Protein AF-A0A0F8XRG3-F1 (afdb_monomer)

Foldseek 3Di:
DPPPLVVLLVVQLVVVQVLLCVQAVPDDLFQCNALVSLLQQLAADPVSVPDCPDDNVVLLCCLQAAQVQQQAANRHNRNNNNLVNQLQQQVLFDDDDLAGHDDPHGPRRVVLVVQLSNQCSVVVVCSPVSNQVSQVVSVHGPQVLLLLSQQLSAAQQAADPPSSNYGSRVSSNPDPGHHPAAEDADQDDKDKDWDKGYAQHKGKHKYAQQQRAQKKKKKKAQPQAWWWKKKWFHAPSHTDDMDIDGDRIDMAMEGRNRTRMMMIMTGHHHDIDIMIIIMGHFDWDFDDDDLPPPHHDQADDPVCSPDHDDDTFIATPVRHGYPDDDPVNDDDD

Structure (mmCIF, N/CA/C/O backbone):
data_AF-A0A0F8XRG3-F1
#
_entry.id   AF-A0A0F8XRG3-F1
#
loop_
_atom_site.group_PDB
_atom_site.id
_atom_site.type_symbol
_atom_site.label_atom_id
_atom_site.label_alt_id
_atom_site.label_comp_id
_atom_site.label_asym_id
_atom_site.label_entity_id
_atom_site.label_seq_id
_atom_site.pdbx_PDB_ins_code
_atom_site.Cartn_x
_atom_site.Cartn_y
_atom_site.Cartn_z
_atom_site.occupancy
_atom_site.B_iso_or_equiv
_atom_site.auth_seq_id
_atom_site.auth_comp_id
_atom_site.auth_asym_id
_atom_site.auth_atom_id
_atom_site.pdbx_PDB_model_num
ATOM 1 N N . ASN A 1 1 ? 35.073 -14.950 -9.249 1.00 54.38 1 ASN A N 1
ATOM 2 C CA . ASN A 1 1 ? 33.678 -15.315 -8.945 1.00 54.38 1 ASN A CA 1
ATOM 3 C C . ASN A 1 1 ? 33.051 -15.931 -10.190 1.00 54.38 1 ASN A C 1
ATOM 5 O O . ASN A 1 1 ? 33.033 -15.269 -11.221 1.00 54.38 1 ASN A O 1
ATOM 9 N N . ASN A 1 2 ? 32.651 -17.206 -10.133 1.00 70.31 2 ASN A N 1
ATOM 10 C CA . ASN A 1 2 ? 32.121 -17.980 -11.274 1.00 70.31 2 ASN A CA 1
ATOM 11 C C . ASN A 1 2 ? 30.620 -18.264 -11.144 1.00 70.31 2 ASN A C 1
ATOM 13 O O . ASN A 1 2 ? 30.118 -19.237 -11.695 1.00 70.31 2 ASN A O 1
ATOM 17 N N . ASP A 1 3 ? 29.915 -17.400 -10.428 1.00 87.75 3 ASP A N 1
ATOM 18 C CA . ASP A 1 3 ? 28.472 -17.479 -10.330 1.00 87.75 3 ASP A CA 1
ATOM 19 C C . ASP A 1 3 ? 27.840 -17.060 -11.664 1.00 87.75 3 ASP A C 1
ATOM 21 O O . ASP A 1 3 ? 27.931 -15.905 -12.088 1.00 87.75 3 ASP A O 1
ATOM 25 N N . ALA A 1 4 ? 27.295 -18.038 -12.383 1.00 87.44 4 ALA A N 1
ATOM 26 C CA . ALA A 1 4 ? 26.642 -17.815 -13.664 1.00 87.44 4 ALA A CA 1
ATOM 27 C C . ALA A 1 4 ? 25.261 -17.166 -13.502 1.00 87.44 4 ALA A C 1
ATOM 29 O O . ALA A 1 4 ? 24.796 -16.520 -14.440 1.00 87.44 4 ALA A O 1
ATOM 30 N N . LEU A 1 5 ? 24.617 -17.336 -12.344 1.00 86.69 5 LEU A N 1
ATOM 31 C CA . LEU A 1 5 ? 23.320 -16.744 -12.056 1.00 86.69 5 LEU A CA 1
ATOM 32 C C . LEU A 1 5 ? 23.488 -15.257 -11.748 1.00 86.69 5 LEU A C 1
ATOM 34 O O . LEU A 1 5 ? 22.903 -14.438 -12.447 1.00 86.69 5 LEU A O 1
ATOM 38 N N . GLN A 1 6 ? 24.431 -14.899 -10.870 1.00 88.81 6 GLN A N 1
ATOM 39 C CA . GLN A 1 6 ? 24.784 -13.499 -10.594 1.00 88.81 6 GLN A CA 1
ATOM 40 C C . GLN A 1 6 ? 25.168 -12.719 -11.864 1.00 88.81 6 GLN A C 1
ATOM 42 O O . GLN A 1 6 ? 24.849 -11.541 -12.004 1.00 88.81 6 GLN A O 1
ATOM 47 N N . LYS A 1 7 ? 25.878 -13.357 -12.807 1.00 90.31 7 LYS A N 1
ATOM 48 C CA . LYS A 1 7 ? 26.239 -12.721 -14.087 1.00 90.31 7 LYS A CA 1
ATOM 49 C C . LYS A 1 7 ? 25.028 -12.488 -14.987 1.00 90.31 7 LYS A C 1
ATOM 51 O O . LYS A 1 7 ? 24.996 -11.471 -15.668 1.00 90.31 7 LYS A O 1
ATOM 56 N N . ARG A 1 8 ? 24.076 -13.428 -15.022 1.00 89.88 8 ARG A N 1
ATOM 57 C CA . ARG A 1 8 ? 22.829 -13.281 -15.787 1.00 89.88 8 ARG A CA 1
ATOM 58 C C . ARG A 1 8 ? 21.942 -12.204 -15.180 1.00 89.88 8 ARG A C 1
ATOM 60 O O . ARG A 1 8 ? 21.521 -11.323 -15.915 1.00 89.88 8 ARG A O 1
ATOM 67 N N . LEU A 1 9 ? 21.765 -12.237 -13.861 1.00 91.00 9 LEU A N 1
ATOM 68 C CA . LEU A 1 9 ? 21.075 -11.209 -13.088 1.00 91.00 9 LEU A CA 1
ATOM 69 C C . LEU A 1 9 ? 21.604 -9.818 -13.449 1.00 91.00 9 LEU A C 1
ATOM 71 O O . LEU A 1 9 ? 20.850 -8.979 -13.930 1.00 91.00 9 LEU A O 1
ATOM 75 N N . LEU A 1 10 ? 22.921 -9.609 -13.326 1.00 91.50 10 LEU A N 1
ATOM 76 C CA . LEU A 1 10 ? 23.538 -8.322 -13.651 1.00 91.50 10 LEU A CA 1
ATOM 77 C C . LEU A 1 10 ? 23.355 -7.947 -15.128 1.00 91.50 10 LEU A C 1
ATOM 79 O O . LEU A 1 10 ? 23.109 -6.792 -15.439 1.00 91.50 10 LEU A O 1
ATOM 83 N N . ALA A 1 11 ? 23.462 -8.904 -16.052 1.00 92.00 11 ALA A N 1
ATOM 84 C CA . ALA A 1 11 ? 23.255 -8.616 -17.467 1.00 92.00 11 ALA A CA 1
ATOM 85 C C . ALA A 1 11 ? 21.830 -8.114 -17.749 1.00 92.00 11 ALA A C 1
ATOM 87 O O . ALA A 1 11 ? 21.683 -7.124 -18.458 1.00 92.00 11 ALA A O 1
ATOM 88 N N . TYR A 1 12 ? 20.801 -8.753 -17.185 1.00 91.31 12 TYR A N 1
ATOM 89 C CA . TYR A 1 12 ? 19.414 -8.317 -17.364 1.00 91.31 12 TYR A CA 1
ATOM 90 C C . TYR A 1 12 ? 19.133 -6.969 -16.699 1.00 91.31 12 TYR A C 1
ATOM 92 O O . TYR A 1 12 ? 18.496 -6.119 -17.320 1.00 91.31 12 TYR A O 1
ATOM 100 N N . HIS A 1 13 ? 19.669 -6.757 -15.497 1.00 93.94 13 HIS A N 1
ATOM 101 C CA . HIS A 1 13 ? 19.598 -5.484 -14.787 1.00 93.94 13 HIS A CA 1
ATOM 102 C C . HIS A 1 13 ? 20.138 -4.327 -15.641 1.00 93.94 13 HIS A C 1
ATOM 104 O O . HIS A 1 13 ? 19.417 -3.397 -15.994 1.00 93.94 13 HIS A O 1
ATOM 110 N N . GLU A 1 14 ? 21.395 -4.440 -16.074 1.00 94.69 14 GLU A N 1
ATOM 111 C CA . GLU A 1 14 ? 22.084 -3.394 -16.834 1.00 94.69 14 GLU A CA 1
ATOM 112 C C . GLU A 1 14 ? 21.504 -3.216 -18.245 1.00 94.69 14 GLU A C 1
ATOM 114 O O . GLU A 1 14 ? 21.493 -2.115 -18.796 1.00 94.69 14 GLU A O 1
ATOM 119 N N . MET A 1 15 ? 20.980 -4.289 -18.850 1.00 92.81 15 MET A N 1
ATOM 120 C CA . MET A 1 15 ? 20.249 -4.185 -20.112 1.00 92.81 15 MET A CA 1
ATOM 121 C C . MET A 1 15 ? 18.971 -3.359 -19.965 1.00 92.81 15 MET A C 1
ATOM 123 O O . MET A 1 15 ? 18.612 -2.668 -20.918 1.00 92.81 15 MET A O 1
ATOM 127 N N . ASN A 1 16 ? 18.301 -3.383 -18.808 1.00 92.00 16 ASN A N 1
ATOM 128 C CA . ASN A 1 16 ? 17.149 -2.516 -18.598 1.00 92.00 16 ASN A CA 1
ATOM 129 C C . ASN A 1 16 ? 17.555 -1.038 -18.548 1.00 92.00 16 ASN A C 1
ATOM 131 O O . ASN A 1 16 ? 16.884 -0.230 -19.181 1.00 92.00 16 ASN A O 1
ATOM 135 N N . HIS A 1 17 ? 18.691 -0.683 -17.942 1.00 94.31 17 HIS A N 1
ATOM 136 C CA . HIS A 1 17 ? 19.192 0.697 -18.004 1.00 94.31 17 HIS A CA 1
ATOM 137 C C . HIS A 1 17 ? 19.452 1.175 -19.440 1.00 94.31 17 HIS A C 1
ATOM 139 O O . HIS A 1 17 ? 19.194 2.332 -19.765 1.00 94.31 17 HIS A O 1
ATOM 145 N N . LEU A 1 18 ? 19.906 0.294 -20.341 1.00 93.25 18 LEU A N 1
ATOM 146 C CA . LEU A 1 18 ? 20.029 0.643 -21.764 1.00 93.25 18 LEU A CA 1
ATOM 147 C C . LEU A 1 18 ? 18.669 0.936 -22.410 1.00 93.25 18 LEU A C 1
ATOM 149 O O . LEU A 1 18 ? 18.588 1.816 -23.263 1.00 93.25 18 LEU A O 1
ATOM 153 N N . VAL A 1 19 ? 17.615 0.219 -22.007 1.00 92.25 19 VAL A N 1
ATOM 154 C CA . VAL A 1 19 ? 16.241 0.507 -22.442 1.00 92.25 19 VAL A CA 1
ATOM 155 C C . VAL A 1 19 ? 15.780 1.843 -21.868 1.00 92.25 19 VAL A C 1
ATOM 157 O O . VAL A 1 19 ? 15.297 2.669 -22.628 1.00 92.25 19 VAL A O 1
ATOM 160 N N . GLN A 1 20 ? 15.979 2.093 -20.571 1.00 93.19 20 GLN A N 1
ATOM 161 C CA . GLN A 1 20 ? 15.617 3.362 -19.926 1.00 93.19 20 GLN A CA 1
ATOM 162 C C . GLN A 1 20 ? 16.228 4.561 -20.667 1.00 93.19 20 GLN A C 1
ATOM 164 O O . GLN A 1 20 ? 15.500 5.476 -21.032 1.00 93.19 20 GLN A O 1
ATOM 169 N N . ILE A 1 21 ? 17.526 4.507 -20.995 1.00 91.56 21 ILE A N 1
ATOM 170 C CA . ILE A 1 21 ? 18.247 5.583 -21.703 1.00 91.56 21 ILE A CA 1
ATOM 171 C C . ILE A 1 21 ? 17.682 5.871 -23.103 1.00 91.56 21 ILE A C 1
ATOM 173 O O . ILE A 1 21 ? 17.791 7.001 -23.577 1.00 91.56 21 ILE A O 1
ATOM 177 N N . GLU A 1 22 ? 17.095 4.878 -23.776 1.00 91.94 22 GLU A N 1
ATOM 178 C CA . GLU A 1 22 ? 16.464 5.079 -25.089 1.00 91.94 22 GLU A CA 1
ATOM 179 C C . GLU A 1 22 ? 15.200 5.947 -24.991 1.00 91.94 22 GLU A C 1
ATOM 181 O O . GLU A 1 22 ? 14.900 6.700 -25.917 1.00 91.94 22 GLU A O 1
ATOM 186 N N . TYR A 1 23 ? 14.474 5.864 -23.872 1.00 91.50 23 TYR A N 1
ATOM 187 C CA . TYR A 1 23 ? 13.230 6.606 -23.655 1.00 91.50 23 TYR A CA 1
ATOM 188 C C . TYR A 1 23 ? 13.440 7.895 -22.854 1.00 91.50 23 TYR A C 1
ATOM 190 O O . TYR A 1 23 ? 12.766 8.886 -23.113 1.00 91.50 23 TYR A O 1
ATOM 198 N N . ASP A 1 24 ? 14.395 7.916 -21.927 1.00 90.50 24 ASP A N 1
ATOM 199 C CA . ASP A 1 24 ? 14.677 9.054 -21.059 1.00 90.50 24 ASP A CA 1
ATOM 200 C C . ASP A 1 24 ? 16.179 9.134 -20.729 1.00 90.50 24 ASP A C 1
ATOM 202 O O . ASP A 1 24 ? 16.739 8.350 -19.963 1.00 90.50 24 ASP A O 1
ATOM 206 N N . THR A 1 25 ? 16.859 10.131 -21.298 1.00 84.81 25 THR A N 1
ATOM 207 C CA . THR A 1 25 ? 18.288 10.377 -21.034 1.00 84.81 25 THR A CA 1
ATOM 208 C C . THR A 1 25 ? 18.560 11.122 -19.721 1.00 84.81 25 THR A C 1
ATOM 210 O O . THR A 1 25 ? 19.722 11.265 -19.339 1.00 84.81 25 THR A O 1
ATOM 213 N N . SER A 1 26 ? 17.516 11.631 -19.066 1.00 82.75 26 SER A N 1
ATOM 214 C CA . SER A 1 26 ? 17.544 12.345 -17.778 1.00 82.75 26 SER A CA 1
ATOM 215 C C . SER A 1 26 ? 17.266 11.434 -16.583 1.00 82.75 26 SER A C 1
ATOM 217 O O . SER A 1 26 ? 17.281 11.922 -15.451 1.00 82.75 26 SER A O 1
ATOM 219 N N . TRP A 1 27 ? 17.069 10.134 -16.825 1.00 80.25 27 TRP A N 1
ATOM 220 C CA . TRP A 1 27 ? 16.665 9.177 -15.804 1.00 80.25 27 TRP A CA 1
ATOM 221 C C . TRP A 1 27 ? 17.548 9.230 -14.557 1.00 80.25 27 TRP A C 1
ATOM 223 O O . TRP A 1 27 ? 18.777 9.372 -14.613 1.00 80.25 27 TRP A O 1
ATOM 233 N N . THR A 1 28 ? 16.905 9.096 -13.401 1.00 82.75 28 THR A N 1
ATOM 234 C CA . THR A 1 28 ? 17.586 9.045 -12.112 1.00 82.75 28 THR A CA 1
ATOM 235 C C . THR A 1 28 ? 17.458 7.661 -11.500 1.00 82.75 28 THR A C 1
ATOM 237 O O . THR A 1 28 ? 16.523 6.919 -11.785 1.00 82.75 28 THR A O 1
ATOM 240 N N . ALA A 1 29 ? 18.343 7.329 -10.560 1.00 84.25 29 ALA A N 1
ATOM 241 C CA . ALA A 1 29 ? 18.230 6.112 -9.759 1.00 84.25 29 ALA A CA 1
ATOM 242 C C . ALA A 1 29 ? 17.007 6.109 -8.808 1.00 84.25 29 ALA A C 1
ATOM 244 O O . ALA A 1 29 ? 17.002 5.315 -7.877 1.00 84.25 29 ALA A O 1
ATOM 245 N N . GLY A 1 30 ? 16.035 7.018 -8.977 1.00 87.50 30 GLY A N 1
ATOM 246 C CA . GLY A 1 30 ? 14.868 7.249 -8.125 1.00 87.50 30 GLY A CA 1
ATOM 247 C C . GLY A 1 30 ? 13.730 6.252 -8.350 1.00 87.50 30 GLY A C 1
ATOM 248 O O . GLY A 1 30 ? 13.889 5.065 -8.070 1.00 87.50 30 GLY A O 1
ATOM 249 N N . LEU A 1 31 ? 12.563 6.730 -8.797 1.00 90.62 31 LEU A N 1
ATOM 250 C CA . LEU A 1 31 ? 11.313 5.961 -8.798 1.00 90.62 31 LEU A CA 1
ATOM 251 C C . LEU A 1 31 ? 11.430 4.678 -9.621 1.00 90.62 31 LEU A C 1
ATOM 253 O O . LEU A 1 31 ? 11.076 3.600 -9.144 1.00 90.62 31 LEU A O 1
ATOM 257 N N . TYR A 1 32 ? 11.915 4.801 -10.854 1.00 93.31 32 TYR A N 1
ATOM 258 C CA . TYR A 1 32 ? 11.959 3.704 -11.818 1.00 93.31 32 TYR A CA 1
ATOM 259 C C . TYR A 1 32 ? 13.381 3.265 -12.174 1.00 93.31 32 TYR A C 1
ATOM 261 O O . TYR A 1 32 ? 13.554 2.179 -12.715 1.00 93.31 32 TYR A O 1
ATOM 269 N N . GLY A 1 33 ? 14.396 4.065 -11.837 1.00 92.94 33 GLY A N 1
ATOM 270 C CA . GLY A 1 33 ? 15.768 3.821 -12.270 1.00 92.94 33 GLY A CA 1
ATOM 271 C C . GLY A 1 33 ? 16.321 2.465 -11.857 1.00 92.94 33 GLY A C 1
ATOM 272 O O . GLY A 1 33 ? 16.840 1.765 -12.708 1.00 92.94 33 GLY A O 1
ATOM 273 N N . GLU A 1 34 ? 16.174 2.068 -10.591 1.00 95.19 34 GLU A N 1
ATOM 274 C CA . GLU A 1 34 ? 16.857 0.882 -10.036 1.00 95.19 34 GLU A CA 1
ATOM 275 C C . GLU A 1 34 ? 15.897 -0.233 -9.590 1.00 95.19 34 GLU A C 1
ATOM 277 O O . GLU A 1 34 ? 16.148 -1.419 -9.819 1.00 95.19 34 GLU A O 1
ATOM 282 N N . GLY A 1 35 ? 14.763 0.120 -8.973 1.00 94.88 35 GLY A N 1
ATOM 283 C CA . GLY A 1 35 ? 13.785 -0.874 -8.519 1.00 94.88 35 GLY A CA 1
ATOM 284 C C . GLY A 1 35 ? 13.051 -1.578 -9.663 1.00 94.88 35 GLY A C 1
ATOM 285 O O . GLY A 1 35 ? 12.681 -2.744 -9.527 1.00 94.88 35 GLY A O 1
ATOM 286 N N . LEU A 1 36 ? 12.896 -0.926 -10.818 1.00 94.06 36 LEU A N 1
ATOM 287 C CA . LEU A 1 36 ? 12.294 -1.541 -12.001 1.00 94.06 36 LEU A CA 1
ATOM 288 C C . LEU A 1 36 ? 13.247 -2.572 -12.642 1.00 94.06 36 LEU A C 1
ATOM 290 O O . LEU A 1 36 ? 12.831 -3.723 -12.777 1.00 94.06 36 LEU A O 1
ATOM 294 N N . PRO A 1 37 ? 14.533 -2.270 -12.934 1.00 93.56 37 PRO A N 1
ATOM 295 C CA . PRO A 1 37 ? 15.499 -3.305 -13.304 1.00 93.56 37 PRO A CA 1
ATOM 296 C C . PRO A 1 37 ? 15.583 -4.453 -12.293 1.00 93.56 37 PRO A C 1
ATOM 298 O O . PRO A 1 37 ? 15.637 -5.611 -12.697 1.00 93.56 37 PRO A O 1
ATOM 301 N N . ARG A 1 38 ? 15.532 -4.159 -10.983 1.00 93.94 38 ARG A N 1
ATOM 302 C CA . ARG A 1 38 ? 15.488 -5.191 -9.932 1.00 93.94 38 ARG A CA 1
ATOM 303 C C . ARG A 1 38 ? 14.271 -6.107 -10.076 1.00 93.94 38 ARG A C 1
ATOM 305 O O . ARG A 1 38 ? 14.415 -7.312 -9.937 1.00 93.94 38 ARG A O 1
ATOM 312 N N . THR A 1 39 ? 13.103 -5.543 -10.376 1.00 92.50 39 THR A N 1
ATOM 313 C CA . THR A 1 39 ? 11.859 -6.296 -10.623 1.00 92.50 39 THR A CA 1
ATOM 314 C C . THR A 1 39 ? 11.981 -7.208 -11.841 1.00 92.50 39 THR A C 1
ATOM 316 O O . THR A 1 39 ? 11.431 -8.303 -11.871 1.00 92.50 39 THR A O 1
ATOM 319 N N . ILE A 1 40 ? 12.709 -6.766 -12.863 1.00 89.56 40 ILE A N 1
ATOM 320 C CA . ILE A 1 40 ? 12.896 -7.525 -14.099 1.00 89.56 40 ILE A CA 1
ATOM 321 C C . ILE A 1 40 ? 13.784 -8.748 -13.904 1.00 89.56 40 ILE A C 1
ATOM 323 O O . ILE A 1 40 ? 13.567 -9.739 -14.591 1.00 89.56 40 ILE A O 1
ATOM 327 N N . GLU A 1 41 ? 14.766 -8.698 -13.001 1.00 88.75 41 GLU A N 1
ATOM 328 C CA . GLU A 1 41 ? 15.664 -9.832 -12.738 1.00 88.75 41 GLU A CA 1
ATOM 329 C C . GLU A 1 41 ? 14.901 -11.120 -12.437 1.00 88.75 41 GLU A C 1
ATOM 331 O O . GLU A 1 41 ? 15.268 -12.174 -12.947 1.00 88.75 41 GLU A O 1
ATOM 336 N N . ASP A 1 42 ? 13.828 -10.997 -11.667 1.00 86.69 42 ASP A N 1
ATOM 337 C CA . ASP A 1 42 ? 12.920 -12.078 -11.307 1.00 86.69 42 ASP A CA 1
ATOM 338 C C . ASP A 1 42 ? 12.096 -12.564 -12.519 1.00 86.69 42 ASP A C 1
ATOM 340 O O . ASP A 1 42 ? 11.990 -13.749 -12.815 1.00 86.69 42 ASP A O 1
ATOM 344 N N . ARG A 1 43 ? 11.648 -11.638 -13.374 1.00 86.06 43 ARG A N 1
ATOM 345 C CA . ARG A 1 43 ? 10.662 -11.913 -14.433 1.00 86.06 43 ARG A CA 1
ATOM 346 C C . ARG A 1 43 ? 11.215 -12.435 -15.762 1.00 86.06 43 ARG A C 1
ATOM 348 O O . ARG A 1 43 ? 10.429 -12.644 -16.689 1.00 86.06 43 ARG A O 1
ATOM 355 N N . VAL A 1 44 ? 12.527 -12.609 -15.919 1.00 82.31 44 VAL A N 1
ATOM 356 C CA . VAL A 1 44 ? 13.168 -12.894 -17.231 1.00 82.31 44 VAL A CA 1
ATOM 357 C C . VAL A 1 44 ? 13.720 -14.307 -17.403 1.00 82.31 44 VAL A C 1
ATOM 359 O O . VAL A 1 44 ? 13.939 -14.738 -18.536 1.00 82.31 44 VAL A O 1
ATOM 362 N N . ASP A 1 45 ? 13.990 -15.034 -16.321 1.00 82.44 45 ASP A N 1
ATOM 363 C CA . ASP A 1 45 ? 14.611 -16.363 -16.371 1.00 82.44 45 ASP A CA 1
ATOM 364 C C . ASP A 1 45 ? 14.083 -17.216 -15.216 1.00 82.44 45 ASP A C 1
ATOM 366 O O . ASP A 1 45 ? 14.152 -16.811 -14.065 1.00 82.44 45 ASP A O 1
ATOM 370 N N . THR A 1 46 ? 13.623 -18.435 -15.509 1.00 83.88 46 THR A N 1
ATOM 371 C CA . THR A 1 46 ? 13.064 -19.367 -14.503 1.00 83.88 46 THR A CA 1
ATOM 372 C C . THR A 1 46 ? 14.039 -19.735 -13.389 1.00 83.88 46 THR A C 1
ATOM 374 O O . THR A 1 46 ? 13.626 -20.199 -12.336 1.00 83.88 46 THR A O 1
ATOM 377 N N . ALA A 1 47 ? 15.346 -19.612 -13.629 1.00 84.31 47 ALA A N 1
ATOM 378 C CA . ALA A 1 47 ? 16.349 -19.845 -12.600 1.00 84.31 47 ALA A CA 1
ATOM 379 C C . ALA A 1 47 ? 16.591 -18.614 -11.717 1.00 84.31 47 ALA A C 1
ATOM 381 O O . ALA A 1 47 ? 17.184 -18.787 -10.660 1.00 84.31 47 ALA A O 1
ATOM 382 N N . LEU A 1 48 ? 16.226 -17.410 -12.173 1.00 84.19 48 LEU A N 1
ATOM 383 C CA . LEU A 1 48 ? 16.279 -16.184 -11.371 1.00 84.19 48 LEU A CA 1
ATOM 384 C C . LEU A 1 48 ? 15.001 -16.013 -10.550 1.00 84.19 48 LEU A C 1
ATOM 386 O O . LEU A 1 48 ? 15.110 -15.721 -9.371 1.00 84.19 48 LEU A O 1
ATOM 390 N N . ASP A 1 49 ? 13.850 -16.286 -11.160 1.00 83.44 49 ASP A N 1
ATOM 391 C CA . ASP A 1 49 ? 12.530 -16.355 -10.519 1.00 83.44 49 ASP A CA 1
ATOM 392 C C . ASP A 1 49 ? 12.545 -17.282 -9.288 1.00 83.44 49 ASP A C 1
ATOM 394 O O . ASP A 1 49 ? 12.345 -16.864 -8.156 1.00 83.44 49 ASP A O 1
ATOM 398 N N . ALA A 1 50 ? 13.000 -18.528 -9.468 1.00 80.62 50 ALA A N 1
ATOM 399 C CA . ALA A 1 50 ? 13.112 -19.497 -8.374 1.00 80.62 50 ALA A CA 1
ATOM 400 C C . ALA A 1 50 ? 14.248 -19.211 -7.360 1.00 80.62 50 ALA A C 1
ATOM 402 O O . ALA A 1 50 ? 14.529 -20.050 -6.490 1.00 80.62 50 ALA A O 1
ATOM 403 N N . ASP A 1 51 ? 14.985 -18.102 -7.496 1.00 84.06 51 ASP A N 1
ATOM 404 C CA . ASP A 1 51 ? 16.148 -17.798 -6.668 1.00 84.06 51 ASP A CA 1
ATOM 405 C C . ASP A 1 51 ? 15.833 -16.806 -5.543 1.00 84.06 51 ASP A C 1
ATOM 407 O O . ASP A 1 51 ? 15.737 -15.595 -5.711 1.00 84.06 51 ASP A O 1
ATOM 411 N N . THR A 1 52 ? 15.807 -17.331 -4.319 1.00 82.75 52 THR A N 1
ATOM 412 C CA . THR A 1 52 ? 15.601 -16.518 -3.114 1.00 82.75 52 THR A CA 1
ATOM 413 C C . THR A 1 52 ? 16.898 -15.974 -2.505 1.00 82.75 52 THR A C 1
ATOM 415 O O . THR A 1 52 ? 16.871 -15.380 -1.425 1.00 82.75 52 THR A O 1
ATOM 418 N N . GLY A 1 53 ? 18.055 -16.287 -3.096 1.00 80.69 53 GLY A N 1
ATOM 419 C CA . GLY A 1 53 ? 19.380 -16.033 -2.521 1.00 80.69 53 GLY A CA 1
ATOM 420 C C . GLY A 1 53 ? 20.047 -14.763 -3.042 1.00 80.69 53 GLY A C 1
ATOM 421 O O . GLY A 1 53 ? 20.951 -14.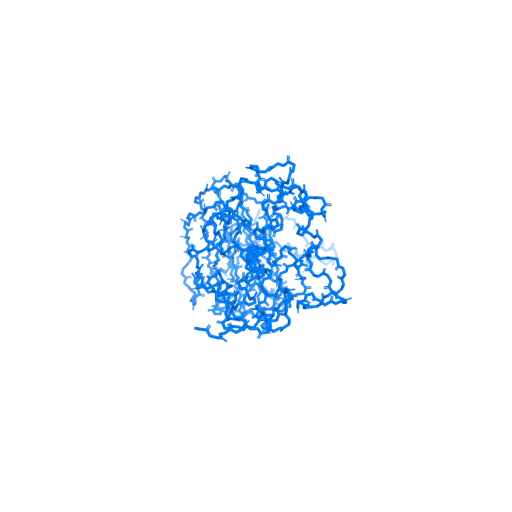232 -2.389 1.00 80.69 53 GLY A O 1
ATOM 422 N N . HIS A 1 54 ? 19.604 -14.280 -4.196 1.00 86.50 54 HIS A N 1
ATOM 423 C CA . HIS A 1 54 ? 20.140 -13.130 -4.896 1.00 86.50 54 HIS A CA 1
ATOM 424 C C . HIS A 1 54 ? 19.161 -11.960 -4.870 1.00 86.50 54 HIS A C 1
ATOM 426 O O . HIS A 1 54 ? 18.023 -12.057 -4.431 1.00 86.50 54 HIS A O 1
ATOM 432 N N . LEU A 1 55 ? 19.684 -10.814 -5.284 1.00 88.94 55 LEU A N 1
ATOM 433 C CA . LEU A 1 55 ? 19.329 -9.462 -4.868 1.00 88.94 55 LEU A CA 1
ATOM 434 C C . LEU A 1 55 ? 17.829 -9.078 -4.884 1.00 88.94 55 LEU A C 1
ATOM 436 O O . LEU A 1 55 ? 17.466 -8.212 -4.098 1.00 88.94 55 LEU A O 1
ATOM 440 N N . PHE A 1 56 ? 16.954 -9.701 -5.681 1.00 92.62 56 PHE A N 1
ATOM 441 C CA . PHE A 1 56 ? 15.506 -9.423 -5.683 1.00 92.62 56 PHE A CA 1
ATOM 442 C C . PHE A 1 56 ? 14.826 -9.688 -4.328 1.00 92.62 56 PHE A C 1
ATOM 444 O O . PHE A 1 56 ? 14.291 -8.764 -3.715 1.00 92.62 56 PHE A O 1
ATOM 451 N N . ILE A 1 57 ? 14.907 -10.911 -3.798 1.00 93.25 57 ILE A N 1
ATOM 452 C CA . ILE A 1 57 ? 14.241 -11.269 -2.534 1.00 93.25 57 ILE A CA 1
ATOM 453 C C . ILE A 1 57 ? 14.799 -10.532 -1.304 1.00 93.25 57 ILE A C 1
ATOM 455 O O . ILE A 1 57 ? 14.013 -10.141 -0.437 1.00 93.25 57 ILE A O 1
ATOM 459 N N . PRO A 1 58 ? 16.113 -10.280 -1.170 1.00 93.38 58 PRO A N 1
ATOM 460 C CA . PRO A 1 58 ? 16.638 -9.371 -0.156 1.00 93.38 58 PRO A CA 1
ATOM 461 C C . PRO A 1 58 ? 16.029 -7.962 -0.231 1.00 93.38 58 PRO A C 1
ATOM 463 O O . PRO A 1 58 ? 15.653 -7.415 0.800 1.00 93.38 58 PRO A O 1
ATOM 466 N N . GLU A 1 59 ? 15.868 -7.398 -1.431 1.00 95.19 59 GLU A N 1
ATOM 467 C CA . GLU A 1 59 ? 15.263 -6.073 -1.634 1.00 95.19 59 GLU A CA 1
ATOM 468 C C . GLU A 1 59 ? 13.773 -6.058 -1.255 1.00 95.19 59 GLU A C 1
ATOM 470 O O . GLU A 1 59 ? 13.322 -5.169 -0.529 1.00 95.19 59 GLU A O 1
ATOM 475 N N . VAL A 1 60 ? 13.025 -7.094 -1.649 1.00 95.75 60 VAL A N 1
ATOM 476 C CA . VAL A 1 60 ? 11.640 -7.340 -1.209 1.00 95.75 60 VAL A CA 1
ATOM 477 C C . VAL A 1 60 ? 11.548 -7.409 0.321 1.00 95.75 60 VAL A C 1
ATOM 479 O O . VAL A 1 60 ? 10.730 -6.717 0.935 1.00 95.75 60 VAL A O 1
ATOM 482 N N . ASN A 1 61 ? 12.400 -8.221 0.954 1.00 95.50 61 ASN A N 1
ATOM 483 C CA . ASN A 1 61 ? 12.405 -8.405 2.405 1.00 95.50 61 ASN A CA 1
ATOM 484 C C . ASN A 1 61 ? 12.765 -7.120 3.149 1.00 95.50 61 ASN A C 1
ATOM 486 O O . ASN A 1 61 ? 12.228 -6.882 4.227 1.00 95.50 61 ASN A O 1
ATOM 490 N N . ASP A 1 62 ? 13.622 -6.272 2.587 1.00 94.62 62 ASP A N 1
ATOM 491 C CA . ASP A 1 62 ? 13.936 -4.982 3.190 1.00 94.62 62 ASP A CA 1
ATOM 492 C C . ASP A 1 62 ? 12.711 -4.058 3.201 1.00 94.62 62 ASP A C 1
ATOM 494 O O . ASP A 1 62 ? 12.406 -3.467 4.242 1.00 94.62 62 ASP A O 1
ATOM 498 N N . VAL A 1 63 ? 11.967 -3.973 2.091 1.00 96.31 63 VAL A N 1
ATOM 499 C CA . VAL A 1 63 ? 10.738 -3.162 2.003 1.00 96.31 63 VAL A CA 1
ATOM 500 C C . VAL A 1 63 ? 9.660 -3.681 2.962 1.00 96.31 63 VAL A C 1
ATOM 502 O O . VAL A 1 63 ? 9.052 -2.898 3.694 1.00 96.31 63 VAL A O 1
ATOM 505 N N . ILE A 1 64 ? 9.431 -4.997 3.009 1.00 95.81 64 ILE A N 1
ATOM 506 C CA . ILE A 1 64 ? 8.417 -5.635 3.873 1.00 95.81 64 ILE A CA 1
ATOM 507 C C . ILE A 1 64 ? 8.853 -5.633 5.346 1.00 95.81 64 ILE A C 1
ATOM 509 O O . ILE A 1 64 ? 8.027 -5.495 6.254 1.00 95.81 64 ILE A O 1
ATOM 513 N N . GLY A 1 65 ? 10.153 -5.738 5.606 1.00 95.50 65 GLY A N 1
ATOM 514 C CA . GLY A 1 65 ? 10.726 -5.879 6.941 1.00 95.50 65 GLY A CA 1
ATOM 515 C C . GLY A 1 65 ? 11.024 -4.570 7.670 1.00 95.50 65 GLY A C 1
ATOM 516 O O . GLY A 1 65 ? 11.232 -4.585 8.883 1.00 95.50 65 GLY A O 1
ATOM 517 N N . THR A 1 66 ? 11.032 -3.433 6.965 1.00 94.06 66 THR A N 1
ATOM 518 C CA . THR A 1 66 ? 11.549 -2.169 7.513 1.00 94.06 66 THR A CA 1
ATOM 519 C C . THR A 1 66 ? 10.574 -1.001 7.356 1.00 94.06 66 THR A C 1
ATOM 521 O O . THR A 1 66 ? 10.364 -0.485 6.259 1.00 94.06 66 THR A O 1
ATOM 524 N N . ASP A 1 67 ? 10.058 -0.479 8.475 1.00 94.12 67 ASP A N 1
ATOM 525 C CA . ASP A 1 67 ? 9.198 0.720 8.471 1.00 94.12 67 ASP A CA 1
ATOM 526 C C . ASP A 1 67 ? 9.908 1.962 7.919 1.00 94.12 67 ASP A C 1
ATOM 528 O O . ASP A 1 67 ? 9.301 2.752 7.207 1.00 94.12 67 ASP A O 1
ATOM 532 N N . ASN A 1 68 ? 11.216 2.103 8.163 1.00 91.94 68 ASN A N 1
ATOM 533 C CA . ASN A 1 68 ? 12.007 3.228 7.653 1.00 91.94 68 ASN A CA 1
ATOM 534 C C . ASN A 1 68 ? 12.101 3.287 6.119 1.00 91.94 68 ASN A C 1
ATOM 536 O O . ASN A 1 68 ? 12.492 4.315 5.585 1.00 91.94 68 ASN A O 1
ATOM 540 N N . ILE A 1 69 ? 11.790 2.203 5.408 1.00 95.00 69 ILE A N 1
ATOM 541 C CA . ILE A 1 69 ? 11.682 2.239 3.946 1.00 95.00 69 ILE A CA 1
ATOM 542 C C . ILE A 1 69 ? 10.269 2.673 3.562 1.00 95.00 69 ILE A C 1
ATOM 544 O O . ILE A 1 69 ? 10.097 3.614 2.797 1.00 95.00 69 ILE A O 1
ATOM 548 N N . ARG A 1 70 ? 9.248 2.045 4.152 1.00 96.19 70 ARG A N 1
ATOM 549 C CA . ARG A 1 70 ? 7.842 2.332 3.831 1.00 96.19 70 ARG A CA 1
ATOM 550 C C . ARG A 1 70 ? 7.388 3.730 4.235 1.00 96.19 70 ARG A C 1
ATOM 552 O O . ARG A 1 70 ? 6.442 4.229 3.640 1.00 96.19 70 ARG A O 1
ATOM 559 N N . ASN A 1 71 ? 8.040 4.354 5.214 1.00 94.31 71 ASN A N 1
ATOM 560 C CA . ASN A 1 71 ? 7.728 5.708 5.668 1.00 94.31 71 ASN A CA 1
ATOM 561 C C . ASN A 1 71 ? 8.452 6.820 4.885 1.00 94.31 71 ASN A C 1
ATOM 563 O O . ASN A 1 71 ? 8.343 7.985 5.267 1.00 94.31 71 ASN A O 1
ATOM 567 N N . LYS A 1 72 ? 9.172 6.465 3.814 1.00 95.56 72 LYS A N 1
ATOM 568 C CA . LYS A 1 72 ? 9.831 7.394 2.893 1.00 95.56 72 LYS A CA 1
ATOM 569 C C . LYS A 1 72 ? 9.081 7.506 1.587 1.00 95.56 72 LYS A C 1
ATOM 571 O O . LYS A 1 72 ? 8.311 6.625 1.220 1.00 95.56 72 LYS A O 1
ATOM 576 N N . ASP A 1 73 ? 9.363 8.596 0.888 1.00 96.06 73 ASP A N 1
ATOM 577 C CA . ASP A 1 73 ? 8.821 8.830 -0.437 1.00 96.06 73 ASP A CA 1
ATOM 578 C C . ASP A 1 73 ? 9.308 7.788 -1.432 1.00 96.06 73 ASP A C 1
ATOM 580 O O . ASP A 1 73 ? 10.500 7.738 -1.748 1.00 96.06 73 ASP A O 1
ATOM 584 N N . LEU A 1 74 ? 8.361 6.996 -1.947 1.00 94.69 74 LEU A N 1
ATOM 585 C CA . LEU A 1 74 ? 8.581 5.985 -2.974 1.00 94.69 74 LEU A CA 1
ATOM 586 C C . LEU A 1 74 ? 9.433 6.505 -4.138 1.00 94.69 74 LEU A C 1
ATOM 588 O O . LEU A 1 74 ? 10.310 5.791 -4.612 1.00 94.69 74 LEU A O 1
ATOM 592 N N . ALA A 1 75 ? 9.245 7.756 -4.563 1.00 93.12 75 ALA A N 1
ATOM 593 C CA . ALA A 1 75 ? 9.986 8.328 -5.687 1.00 93.12 75 ALA A CA 1
ATOM 594 C C . ALA A 1 75 ? 11.496 8.486 -5.419 1.00 93.12 75 ALA A C 1
ATOM 596 O O . ALA A 1 75 ? 12.276 8.711 -6.339 1.00 93.12 75 ALA A O 1
ATOM 597 N N . THR A 1 76 ? 11.926 8.350 -4.163 1.00 92.88 76 THR A N 1
ATOM 598 C CA . THR A 1 76 ? 13.320 8.519 -3.727 1.00 92.88 76 THR A CA 1
ATOM 599 C C . THR A 1 76 ? 14.006 7.203 -3.348 1.00 92.88 76 THR A C 1
ATOM 601 O O . THR A 1 76 ? 15.171 7.208 -2.950 1.00 92.88 76 THR A O 1
ATOM 604 N N . LEU A 1 77 ? 13.296 6.074 -3.445 1.00 92.88 77 LEU A N 1
ATOM 605 C CA . LEU A 1 77 ? 13.686 4.806 -2.822 1.00 92.88 77 LEU A CA 1
ATOM 606 C C . LEU A 1 77 ? 14.582 3.894 -3.672 1.00 92.88 77 LEU A C 1
ATOM 608 O O . LEU A 1 77 ? 15.072 2.888 -3.153 1.00 92.88 77 LEU A O 1
ATOM 612 N N . SER A 1 78 ? 14.863 4.246 -4.927 1.00 94.88 78 SER A N 1
ATOM 613 C CA . SER A 1 78 ? 15.794 3.499 -5.777 1.00 94.88 78 SER A CA 1
ATOM 614 C C . SER A 1 78 ? 15.448 2.008 -5.853 1.00 94.88 78 SER A C 1
ATOM 616 O O . SER A 1 78 ? 14.308 1.671 -6.156 1.00 94.88 78 SER A O 1
ATOM 618 N N . TYR A 1 79 ? 16.376 1.094 -5.545 1.00 95.88 79 TYR A N 1
ATOM 619 C CA . TYR A 1 79 ? 16.115 -0.353 -5.514 1.00 95.88 79 TYR A CA 1
ATOM 620 C C . TYR A 1 79 ? 14.895 -0.745 -4.666 1.00 95.88 79 TYR A C 1
ATOM 622 O O . TYR A 1 79 ? 14.196 -1.703 -4.993 1.00 95.88 79 TYR A O 1
ATOM 630 N N . ARG A 1 80 ? 14.587 0.018 -3.608 1.00 96.38 80 ARG A N 1
ATOM 631 C CA . ARG A 1 80 ? 13.466 -0.264 -2.702 1.00 96.38 80 ARG A CA 1
ATOM 632 C C . ARG A 1 80 ? 12.091 0.057 -3.315 1.00 96.38 80 ARG A C 1
ATOM 634 O O . ARG A 1 80 ? 11.082 -0.163 -2.653 1.00 96.38 80 ARG A O 1
ATOM 641 N N . THR A 1 81 ? 12.017 0.510 -4.572 1.00 96.50 81 THR A N 1
ATOM 642 C CA . THR A 1 81 ? 10.757 0.565 -5.341 1.00 96.50 81 THR A CA 1
ATOM 643 C C . THR A 1 81 ? 10.389 -0.769 -5.998 1.00 96.50 81 THR A C 1
ATOM 645 O O . THR A 1 81 ? 9.339 -0.853 -6.630 1.00 96.50 81 THR A O 1
ATOM 648 N N . VAL A 1 82 ? 11.195 -1.826 -5.814 1.00 95.81 82 VAL A N 1
ATOM 649 C CA . VAL A 1 82 ? 10.970 -3.158 -6.404 1.00 95.81 82 VAL A CA 1
ATOM 650 C C . VAL A 1 82 ? 9.538 -3.669 -6.215 1.00 95.81 82 VAL A C 1
ATOM 652 O O . VAL A 1 82 ? 8.877 -4.003 -7.187 1.00 95.81 82 VAL A O 1
ATOM 655 N N . LEU A 1 83 ? 8.992 -3.639 -4.995 1.00 96.25 83 LEU A N 1
ATOM 656 C CA . LEU A 1 83 ? 7.643 -4.162 -4.748 1.00 96.25 83 LEU A CA 1
ATOM 657 C C . LEU A 1 83 ? 6.540 -3.330 -5.392 1.00 96.25 83 LEU A C 1
ATOM 659 O O . LEU A 1 83 ? 5.501 -3.882 -5.749 1.00 96.25 83 LEU A O 1
ATOM 663 N N . TRP A 1 84 ? 6.758 -2.025 -5.560 1.00 97.12 84 TRP A N 1
ATOM 664 C CA . TRP A 1 84 ? 5.819 -1.181 -6.288 1.00 97.12 84 TRP A CA 1
ATOM 665 C C . TRP A 1 84 ? 5.775 -1.579 -7.763 1.00 97.12 84 TRP A C 1
ATOM 667 O O . TRP A 1 84 ? 4.695 -1.808 -8.299 1.00 97.12 84 TRP A O 1
ATOM 677 N N . TRP A 1 85 ? 6.935 -1.728 -8.405 1.00 95.88 85 TRP A N 1
ATOM 678 C CA . TRP A 1 85 ? 6.999 -2.133 -9.809 1.00 95.88 85 TRP A CA 1
ATOM 679 C C . TRP A 1 85 ? 6.507 -3.563 -10.025 1.00 95.88 85 TRP A C 1
ATOM 681 O O . TRP A 1 85 ? 5.748 -3.788 -10.966 1.00 95.88 85 TRP A O 1
ATOM 691 N N . THR A 1 86 ? 6.828 -4.499 -9.125 1.00 94.88 86 THR A N 1
ATOM 692 C CA . THR A 1 86 ? 6.227 -5.841 -9.111 1.00 94.88 86 THR A CA 1
ATOM 693 C C . THR A 1 86 ? 4.704 -5.747 -9.056 1.00 94.88 86 THR A C 1
ATOM 695 O O . THR A 1 86 ? 4.025 -6.359 -9.878 1.00 94.88 86 THR A O 1
ATOM 698 N N . TRP A 1 87 ? 4.150 -4.946 -8.138 1.00 95.50 87 TRP A N 1
ATOM 699 C CA . TRP A 1 87 ? 2.703 -4.793 -8.002 1.00 95.50 87 TRP A CA 1
ATOM 700 C C . TRP A 1 87 ? 2.069 -4.184 -9.260 1.00 95.50 87 TRP A C 1
ATOM 702 O O . TRP A 1 87 ? 1.081 -4.719 -9.755 1.00 95.50 87 TRP A O 1
ATOM 712 N N . VAL A 1 88 ? 2.648 -3.120 -9.829 1.00 94.69 88 VAL A N 1
ATOM 713 C CA . VAL A 1 88 ? 2.155 -2.488 -11.070 1.00 94.69 88 VAL A CA 1
ATOM 714 C C . VAL A 1 88 ? 2.150 -3.489 -12.224 1.00 94.69 88 VAL A C 1
ATOM 716 O O . VAL A 1 88 ? 1.141 -3.623 -12.919 1.00 94.69 88 VAL A O 1
ATOM 719 N N . MET A 1 89 ? 3.249 -4.225 -12.406 1.00 92.25 89 MET A N 1
ATOM 720 C CA . MET A 1 89 ? 3.359 -5.256 -13.439 1.00 92.25 89 MET A CA 1
ATOM 721 C C . MET A 1 89 ? 2.340 -6.381 -13.230 1.00 92.25 89 MET A C 1
ATOM 723 O O . MET A 1 89 ? 1.746 -6.852 -14.199 1.00 92.25 89 MET A O 1
ATOM 727 N N . ASP A 1 90 ? 2.090 -6.784 -11.985 1.00 91.31 90 ASP A N 1
ATOM 728 C CA . ASP A 1 90 ? 1.070 -7.779 -11.674 1.00 91.31 90 ASP A CA 1
ATOM 729 C C . ASP A 1 90 ? -0.326 -7.248 -11.999 1.00 91.31 90 ASP A C 1
ATOM 731 O O . ASP A 1 90 ? -1.073 -7.920 -12.705 1.00 91.31 90 ASP A O 1
ATOM 735 N N . GLN A 1 91 ? -0.695 -6.045 -11.560 1.00 91.06 91 GLN A N 1
ATOM 736 C CA . GLN A 1 91 ? -2.061 -5.541 -11.732 1.00 91.06 91 GLN A CA 1
ATOM 737 C C . GLN A 1 91 ? -2.409 -5.177 -13.177 1.00 91.06 91 GLN A C 1
ATOM 739 O O . GLN A 1 91 ? -3.549 -5.388 -13.591 1.00 91.06 91 GLN A O 1
ATOM 744 N N . TYR A 1 92 ? -1.441 -4.689 -13.953 1.00 90.31 92 TYR A N 1
ATOM 745 C CA . TYR A 1 92 ? -1.655 -4.229 -15.328 1.00 90.31 92 TYR A CA 1
ATOM 746 C C . TYR A 1 92 ? -1.136 -5.193 -16.403 1.00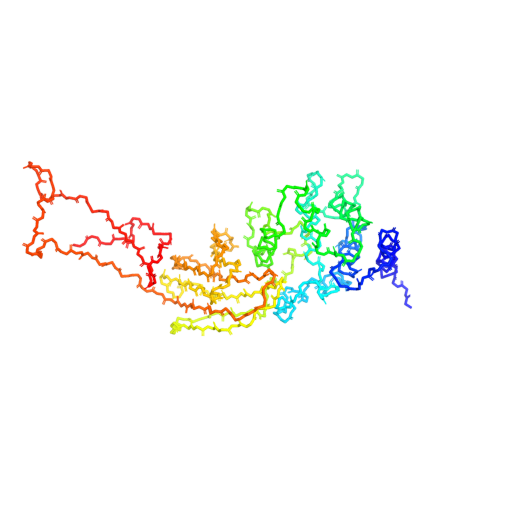 90.31 92 TYR A C 1
ATOM 748 O O . TYR A 1 92 ? -0.895 -4.810 -17.548 1.00 90.31 92 TYR A O 1
ATOM 756 N N . ARG A 1 93 ? -0.979 -6.473 -16.061 1.00 83.50 93 ARG A N 1
ATOM 757 C CA . ARG A 1 93 ? -0.616 -7.522 -17.022 1.00 83.50 93 ARG A CA 1
ATOM 758 C C . ARG A 1 93 ? -1.693 -7.749 -18.085 1.00 83.50 93 ARG A C 1
ATOM 760 O O . ARG A 1 93 ? -2.890 -7.731 -17.795 1.00 83.50 93 ARG A O 1
ATOM 767 N N . GLN A 1 94 ? -1.261 -8.096 -19.295 1.00 69.56 94 GLN A N 1
ATOM 768 C CA . GLN A 1 94 ? -2.134 -8.738 -20.273 1.00 69.56 94 GLN A CA 1
ATOM 769 C C . GLN A 1 94 ? -2.072 -10.265 -20.105 1.00 69.56 94 GLN A C 1
ATOM 771 O O . GLN A 1 94 ? -1.009 -10.854 -19.924 1.00 69.56 94 GLN A O 1
ATOM 776 N N . GLY A 1 95 ? -3.229 -10.930 -20.166 1.00 61.97 95 GLY A N 1
ATOM 777 C CA . GLY A 1 95 ? -3.332 -12.392 -20.089 1.00 61.97 95 GLY A CA 1
ATOM 778 C C . GLY A 1 95 ? -3.617 -12.960 -18.692 1.00 61.97 95 GLY A C 1
ATOM 779 O O . GLY A 1 95 ? -3.777 -12.244 -17.710 1.00 61.97 95 GLY A O 1
ATOM 780 N N . ALA A 1 96 ? -3.737 -14.289 -18.621 1.00 58.28 96 ALA A N 1
ATOM 781 C CA . ALA A 1 96 ? -4.136 -15.032 -17.418 1.00 58.28 96 ALA A CA 1
ATOM 782 C C . ALA A 1 96 ? -2.946 -15.681 -16.681 1.00 58.28 96 ALA A C 1
ATOM 784 O O . ALA A 1 96 ? -3.115 -16.719 -16.045 1.00 58.28 96 ALA A O 1
ATOM 785 N N . GLY A 1 97 ? -1.741 -15.112 -16.812 1.00 62.19 97 GLY A N 1
ATOM 786 C CA . GLY A 1 97 ? -0.544 -15.610 -16.128 1.00 62.19 97 GLY A CA 1
ATOM 787 C C . GLY A 1 97 ? -0.744 -15.660 -14.609 1.00 62.19 97 GLY A C 1
ATOM 788 O O . GLY A 1 97 ? -1.380 -14.764 -14.043 1.00 62.19 97 GLY A O 1
ATOM 789 N N . ILE A 1 98 ? -0.244 -16.732 -13.986 1.00 65.19 98 ILE A N 1
ATOM 790 C CA . ILE A 1 98 ? -0.404 -17.028 -12.551 1.00 65.19 98 ILE A CA 1
ATOM 791 C C . ILE A 1 98 ? 0.909 -16.786 -11.786 1.00 65.19 98 ILE A C 1
ATOM 793 O O . ILE A 1 98 ? 0.840 -16.533 -10.593 1.00 65.19 98 ILE A O 1
ATOM 797 N N . ASP A 1 99 ? 2.057 -16.794 -12.476 1.00 72.06 99 ASP A N 1
ATOM 798 C CA . ASP A 1 99 ? 3.401 -16.641 -11.900 1.00 72.06 99 ASP A CA 1
ATOM 799 C C . ASP A 1 99 ? 4.365 -16.081 -12.977 1.00 72.06 99 ASP A C 1
ATOM 801 O O . ASP A 1 99 ? 4.210 -16.459 -14.157 1.00 72.06 99 ASP A O 1
ATOM 805 N N . PRO A 1 100 ? 5.298 -15.163 -12.656 1.00 68.50 100 PRO A N 1
ATOM 806 C CA . PRO A 1 100 ? 6.537 -14.991 -13.427 1.00 68.50 100 PRO A CA 1
ATOM 807 C C . PRO A 1 100 ? 7.363 -16.303 -13.500 1.00 68.50 100 PRO A C 1
ATOM 809 O O . PRO A 1 100 ? 6.972 -17.309 -12.912 1.00 68.50 100 PRO A O 1
ATOM 812 N N . PRO A 1 101 ? 8.386 -16.394 -14.378 1.00 71.06 101 PRO A N 1
ATOM 813 C CA . PRO A 1 101 ? 8.892 -15.392 -15.319 1.00 71.06 101 PRO A CA 1
ATOM 814 C C . PRO A 1 101 ? 8.174 -15.444 -16.677 1.00 71.06 101 PRO A C 1
ATOM 816 O O . PRO A 1 101 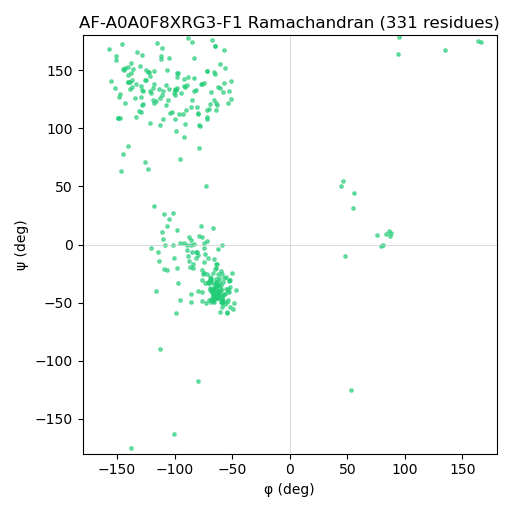? 7.365 -16.336 -16.942 1.00 71.06 101 PRO A O 1
ATOM 819 N N . VAL A 1 102 ? 8.534 -14.541 -17.596 1.00 66.25 102 VAL A N 1
ATOM 820 C CA . VAL A 1 102 ? 8.083 -14.593 -18.996 1.00 66.25 102 VAL A CA 1
ATOM 821 C C . VAL A 1 102 ? 8.595 -15.843 -19.692 1.00 66.25 102 VAL A C 1
ATOM 823 O O . VAL A 1 102 ? 9.786 -16.066 -19.901 1.00 66.25 102 VAL A O 1
ATOM 826 N N . THR A 1 103 ? 7.644 -16.633 -20.149 1.00 65.00 103 THR A N 1
ATOM 827 C CA . THR A 1 103 ? 7.799 -17.725 -21.097 1.00 65.00 103 THR A CA 1
ATOM 828 C C . THR A 1 103 ? 7.021 -17.365 -22.358 1.00 65.00 103 THR A C 1
ATOM 830 O O . THR A 1 103 ? 6.235 -16.423 -22.379 1.00 65.00 103 THR A O 1
ATOM 833 N N . ALA A 1 104 ? 7.132 -18.175 -23.412 1.00 60.31 104 ALA A N 1
ATOM 834 C CA . ALA A 1 104 ? 6.324 -18.002 -24.626 1.00 60.31 104 ALA A CA 1
ATOM 835 C C . ALA A 1 104 ? 4.790 -18.071 -24.397 1.00 60.31 104 ALA A C 1
ATOM 837 O O . ALA A 1 104 ? 4.028 -17.985 -25.358 1.00 60.31 104 ALA A O 1
ATOM 838 N N . THR A 1 105 ? 4.336 -18.288 -23.156 1.00 56.97 105 THR A N 1
ATOM 839 C CA . THR A 1 105 ? 2.932 -18.453 -22.766 1.00 56.97 105 THR A CA 1
ATOM 840 C C . THR A 1 105 ? 2.416 -17.429 -21.740 1.00 56.97 105 THR A C 1
ATOM 842 O O . THR A 1 105 ? 1.226 -17.476 -21.431 1.00 56.97 105 THR A O 1
ATOM 845 N N . ASN A 1 106 ? 3.243 -16.506 -21.226 1.00 65.31 106 ASN A N 1
ATOM 846 C CA . ASN A 1 106 ? 2.848 -15.500 -20.221 1.00 65.31 106 ASN A CA 1
ATOM 847 C C . ASN A 1 106 ? 3.647 -14.179 -20.346 1.00 65.31 106 ASN A C 1
ATOM 849 O O . ASN A 1 106 ? 4.801 -14.102 -19.942 1.00 65.31 106 ASN A O 1
ATOM 853 N N . ASP A 1 107 ? 2.997 -13.107 -20.809 1.00 62.34 107 ASP A N 1
ATOM 854 C CA . ASP A 1 107 ? 3.564 -11.747 -20.836 1.00 62.34 107 ASP A CA 1
ATOM 855 C C . ASP A 1 107 ? 3.132 -10.966 -19.579 1.00 62.34 107 ASP A C 1
ATOM 857 O O . ASP A 1 107 ? 2.245 -10.111 -19.608 1.00 62.34 107 ASP A O 1
ATOM 861 N N . VAL A 1 108 ? 3.711 -11.297 -18.419 1.00 74.44 108 VAL A N 1
ATOM 862 C CA . VAL A 1 108 ? 3.275 -10.705 -17.139 1.00 74.44 108 VAL A CA 1
ATOM 863 C C . VAL A 1 108 ? 3.831 -9.285 -16.977 1.00 74.44 108 VAL A C 1
ATOM 865 O O . VAL A 1 108 ? 4.994 -9.103 -16.626 1.00 74.44 108 VAL A O 1
ATOM 868 N N . GLY A 1 109 ? 2.993 -8.275 -17.224 1.00 81.56 109 GLY A N 1
ATOM 869 C CA . GLY A 1 109 ? 3.249 -6.868 -16.872 1.00 81.56 109 GLY A CA 1
ATOM 870 C C . GLY A 1 109 ? 4.180 -6.083 -17.801 1.00 81.56 109 GLY A C 1
ATOM 871 O O . GLY A 1 109 ? 4.380 -4.888 -17.597 1.00 81.56 109 GLY A O 1
ATOM 872 N N . TRP A 1 110 ? 4.726 -6.717 -18.841 1.00 86.25 110 TRP A N 1
ATOM 873 C CA . TRP A 1 110 ? 5.652 -6.076 -19.785 1.00 86.25 110 TRP A CA 1
ATOM 874 C C . TRP A 1 110 ? 4.998 -5.032 -20.685 1.00 86.25 110 TRP A C 1
ATOM 876 O O . TRP A 1 110 ? 5.649 -4.055 -21.047 1.00 86.25 110 TRP A O 1
ATOM 886 N N . ASP A 1 111 ? 3.716 -5.200 -21.010 1.00 86.12 111 ASP A N 1
ATOM 887 C CA . ASP A 1 111 ? 2.969 -4.189 -21.760 1.00 86.12 111 ASP A CA 1
ATOM 888 C C . ASP A 1 111 ? 2.795 -2.908 -20.941 1.00 86.12 111 ASP A C 1
ATOM 890 O O . ASP A 1 111 ? 3.092 -1.831 -21.443 1.00 86.12 111 ASP A O 1
ATOM 894 N N . ALA A 1 112 ? 2.434 -3.024 -19.658 1.00 88.62 112 ALA A N 1
ATOM 895 C CA . ALA A 1 112 ? 2.344 -1.872 -18.759 1.00 88.62 112 ALA A CA 1
ATOM 896 C C . ALA A 1 112 ? 3.690 -1.144 -18.631 1.00 88.62 112 ALA A C 1
ATOM 898 O O . ALA A 1 112 ? 3.744 0.084 -18.634 1.00 88.62 112 ALA A O 1
ATOM 899 N N . LEU A 1 113 ? 4.789 -1.902 -18.578 1.00 91.69 113 LEU A N 1
ATOM 900 C CA . LEU A 1 113 ? 6.131 -1.333 -18.575 1.00 91.69 113 LEU A CA 1
ATOM 901 C C . LEU A 1 113 ? 6.459 -0.604 -19.886 1.00 91.69 113 LEU A C 1
ATOM 903 O O . LEU A 1 113 ? 7.020 0.490 -19.874 1.00 91.69 113 LEU A O 1
ATOM 907 N N . ARG A 1 114 ? 6.122 -1.204 -21.030 1.00 91.94 114 ARG A N 1
ATOM 908 C CA . ARG A 1 114 ? 6.307 -0.570 -22.336 1.00 91.94 114 ARG A CA 1
ATOM 909 C C . ARG A 1 114 ? 5.494 0.718 -22.441 1.00 91.94 114 ARG A C 1
ATOM 911 O O . ARG A 1 114 ? 6.025 1.706 -22.939 1.00 91.94 114 ARG A O 1
ATOM 918 N N . ASP A 1 115 ? 4.247 0.705 -21.990 1.00 93.69 115 ASP A N 1
ATOM 919 C CA . ASP A 1 115 ? 3.376 1.878 -22.006 1.00 93.69 115 ASP A CA 1
ATOM 920 C C . ASP A 1 115 ? 3.952 2.990 -21.117 1.00 93.69 115 ASP A C 1
ATOM 922 O O . ASP A 1 115 ? 4.040 4.129 -21.569 1.00 93.69 115 ASP A O 1
ATOM 926 N N . PHE A 1 116 ? 4.488 2.650 -19.937 1.00 95.38 116 PHE A N 1
ATOM 927 C CA . PHE A 1 116 ? 5.227 3.598 -19.097 1.00 95.38 116 PHE A CA 1
ATOM 928 C C . PHE A 1 116 ? 6.445 4.200 -19.809 1.00 95.38 116 PHE A C 1
ATOM 930 O O . PHE A 1 116 ? 6.637 5.413 -19.777 1.00 95.38 116 PHE A O 1
ATOM 937 N N . TYR A 1 117 ? 7.255 3.386 -20.493 1.00 95.25 117 TYR A N 1
ATOM 938 C CA . TYR A 1 117 ? 8.408 3.897 -21.240 1.00 95.25 117 TYR A CA 1
ATOM 939 C C . TYR A 1 117 ? 8.018 4.807 -22.411 1.00 95.25 117 TYR A C 1
ATOM 941 O O . TYR A 1 117 ? 8.698 5.790 -22.703 1.00 95.25 117 TYR A O 1
ATOM 949 N N . LEU A 1 118 ? 6.919 4.496 -23.096 1.00 95.81 118 LEU A N 1
ATOM 950 C CA . LEU A 1 118 ? 6.400 5.362 -24.149 1.00 95.81 118 LEU A CA 1
ATOM 951 C C . LEU A 1 118 ? 5.899 6.688 -23.577 1.00 95.81 118 LEU A C 1
ATOM 953 O O . LEU A 1 118 ? 6.119 7.724 -24.200 1.00 95.81 118 LEU A O 1
ATOM 957 N N . GLU A 1 119 ? 5.273 6.654 -22.403 1.00 96.69 119 GLU A N 1
ATOM 958 C CA . GLU A 1 119 ? 4.771 7.840 -21.722 1.00 96.69 119 GLU A CA 1
ATOM 959 C C . GLU A 1 119 ? 5.917 8.730 -21.217 1.00 96.69 119 GLU A C 1
ATOM 961 O O . GLU A 1 119 ? 5.956 9.915 -21.557 1.00 96.69 119 GLU A O 1
ATOM 966 N N . ILE A 1 120 ? 6.913 8.171 -20.513 1.00 95.12 120 ILE A N 1
ATOM 967 C CA . ILE A 1 120 ? 8.059 8.944 -20.000 1.00 95.12 120 ILE A CA 1
ATOM 968 C C . ILE A 1 120 ? 8.868 9.592 -21.128 1.00 95.12 120 ILE A C 1
ATOM 970 O O . ILE A 1 120 ? 9.335 10.714 -20.972 1.00 95.12 120 ILE A O 1
ATOM 974 N N . ALA A 1 121 ? 8.947 8.980 -22.313 1.00 95.50 121 ALA A N 1
ATOM 975 C CA . ALA A 1 121 ? 9.604 9.601 -23.466 1.00 95.50 121 ALA A CA 1
ATOM 976 C C . ALA A 1 121 ? 8.920 10.889 -23.954 1.00 95.50 121 ALA A C 1
ATOM 978 O O . ALA A 1 121 ? 9.544 11.705 -24.639 1.00 95.50 121 ALA A O 1
ATOM 979 N N . THR A 1 122 ? 7.645 11.096 -23.616 1.00 95.56 122 THR A N 1
ATOM 980 C CA . THR A 1 122 ? 6.939 12.353 -23.902 1.00 95.56 122 THR A CA 1
ATOM 981 C C . THR A 1 122 ? 7.140 13.412 -22.815 1.00 95.56 122 THR A C 1
ATOM 983 O O . THR A 1 122 ? 6.973 14.602 -23.096 1.00 95.56 122 THR A O 1
ATOM 986 N N . GLN A 1 123 ? 7.546 12.999 -21.609 1.00 93.75 123 GLN A N 1
ATOM 987 C CA . GLN A 1 123 ? 7.722 13.849 -20.429 1.00 93.75 123 GLN A CA 1
ATOM 988 C C . GLN A 1 123 ? 8.889 13.380 -19.528 1.00 93.75 123 GLN A C 1
ATOM 990 O O . GLN A 1 123 ? 8.681 13.037 -18.367 1.00 93.75 123 GLN A O 1
ATOM 995 N N . PRO A 1 124 ? 10.138 13.397 -20.032 1.00 84.81 124 PRO A N 1
ATOM 996 C CA . PRO A 1 124 ? 11.275 12.707 -19.407 1.00 84.81 124 PRO A CA 1
ATOM 997 C C . PRO A 1 124 ? 11.686 13.235 -18.022 1.00 84.81 124 PRO A C 1
ATOM 999 O O . PRO A 1 124 ? 12.301 12.516 -17.248 1.00 84.81 124 PRO A O 1
ATOM 1002 N N . ASP A 1 125 ? 11.317 14.469 -17.673 1.00 85.75 125 ASP A N 1
ATOM 1003 C CA . ASP A 1 125 ? 11.623 15.065 -16.364 1.00 85.75 125 ASP A CA 1
ATOM 1004 C C . ASP A 1 125 ? 10.506 14.849 -15.314 1.00 85.75 125 ASP A C 1
ATOM 1006 O O . ASP A 1 125 ? 10.617 15.345 -14.189 1.00 85.75 125 ASP A O 1
ATOM 1010 N N . ASP A 1 126 ? 9.415 14.152 -15.662 1.00 90.81 126 ASP A N 1
ATOM 1011 C CA . ASP A 1 126 ? 8.255 13.921 -14.787 1.00 90.81 126 ASP A CA 1
ATOM 1012 C C . ASP A 1 126 ? 7.920 12.427 -14.652 1.00 90.81 126 ASP A C 1
ATOM 1014 O O . ASP A 1 126 ? 6.904 11.932 -15.141 1.00 90.81 126 ASP A O 1
ATOM 1018 N N . GLU A 1 127 ? 8.789 11.695 -13.946 1.00 91.94 127 GLU A N 1
ATOM 1019 C CA . GLU A 1 127 ? 8.649 10.249 -13.696 1.00 91.94 127 GLU A CA 1
ATOM 1020 C C . GLU A 1 127 ? 7.285 9.878 -13.081 1.00 91.94 127 GLU A C 1
ATOM 1022 O O . GLU A 1 127 ? 6.690 8.848 -13.404 1.00 91.94 127 GLU A O 1
ATOM 1027 N N . LEU A 1 128 ? 6.779 10.728 -12.183 1.00 92.31 128 LEU A N 1
ATOM 1028 C CA . LEU A 1 128 ? 5.520 10.511 -11.474 1.00 92.31 128 LEU A CA 1
ATOM 1029 C C . LEU A 1 128 ? 4.306 10.874 -12.326 1.00 92.31 128 LEU A C 1
ATOM 1031 O O . LEU A 1 128 ? 3.313 10.146 -12.284 1.00 92.31 128 LEU A O 1
ATOM 1035 N N . GLY A 1 129 ? 4.383 11.966 -13.090 1.00 94.62 129 GLY A N 1
ATOM 1036 C CA . GLY A 1 129 ? 3.383 12.328 -14.090 1.00 94.62 129 GLY A CA 1
ATOM 1037 C C . GLY A 1 129 ? 3.217 11.215 -15.117 1.00 94.62 129 GLY A C 1
ATOM 1038 O O . GLY A 1 129 ? 2.108 10.710 -15.283 1.00 94.62 129 GLY A O 1
ATOM 1039 N N . ALA A 1 130 ? 4.325 10.715 -15.672 1.00 95.56 130 ALA A N 1
ATOM 1040 C CA . ALA A 1 130 ? 4.314 9.611 -16.630 1.00 95.56 130 ALA A CA 1
ATOM 1041 C C . ALA A 1 130 ? 3.688 8.334 -16.067 1.00 95.56 130 ALA A C 1
ATOM 1043 O O . ALA A 1 130 ? 2.858 7.693 -16.716 1.00 95.56 130 ALA A O 1
ATOM 1044 N N . LEU A 1 131 ? 4.042 7.962 -14.835 1.00 94.88 131 LEU A N 1
ATOM 1045 C CA . LEU A 1 131 ? 3.441 6.808 -14.172 1.00 94.88 131 LEU A CA 1
ATOM 1046 C C . LEU A 1 131 ? 1.935 7.009 -13.946 1.00 94.88 131 LEU A C 1
ATOM 1048 O O . LEU A 1 131 ? 1.146 6.094 -14.186 1.00 94.88 131 LEU A O 1
ATOM 1052 N N . SER A 1 132 ? 1.529 8.202 -13.510 1.00 95.94 132 SER A N 1
ATOM 1053 C CA . SER A 1 132 ? 0.123 8.542 -13.288 1.00 95.94 132 SER A CA 1
ATOM 1054 C C . SER A 1 132 ? -0.693 8.511 -14.583 1.00 95.94 132 SER A C 1
ATOM 1056 O O . SER A 1 132 ? -1.800 7.963 -14.593 1.00 95.94 132 SER A O 1
ATOM 1058 N N . ASP A 1 133 ? -0.158 9.050 -15.677 1.00 97.44 133 ASP A N 1
ATOM 1059 C CA . ASP A 1 133 ? -0.807 9.060 -16.991 1.00 97.44 133 ASP A CA 1
ATOM 1060 C C . ASP A 1 133 ? -0.902 7.646 -17.573 1.00 97.44 133 ASP A C 1
ATOM 1062 O O . ASP A 1 133 ? -1.966 7.243 -18.051 1.00 97.44 133 ASP A O 1
ATOM 1066 N N . THR A 1 134 ? 0.154 6.842 -17.416 1.00 96.50 134 THR A N 1
ATOM 1067 C CA . THR A 1 134 ? 0.157 5.423 -17.799 1.00 96.50 134 THR A CA 1
ATOM 1068 C C . THR A 1 134 ? -0.936 4.653 -17.061 1.00 96.50 134 THR A C 1
ATOM 1070 O O . THR A 1 134 ? -1.794 4.040 -17.696 1.00 96.50 134 THR A O 1
ATOM 1073 N N . ILE A 1 135 ? -0.971 4.730 -15.727 1.00 96.06 135 ILE A N 1
ATOM 1074 C CA . ILE A 1 135 ? -2.001 4.081 -14.899 1.00 96.06 135 ILE A CA 1
ATOM 1075 C C . ILE A 1 135 ? -3.408 4.541 -15.303 1.00 96.06 135 ILE A C 1
ATOM 1077 O O . ILE A 1 135 ? -4.324 3.725 -15.428 1.00 96.06 135 ILE A O 1
ATOM 1081 N N . SER A 1 136 ? -3.578 5.838 -15.559 1.00 96.75 136 SER A N 1
ATOM 1082 C CA . SER A 1 136 ? -4.859 6.401 -15.994 1.00 96.75 136 SER A CA 1
ATOM 1083 C C . SER A 1 136 ? -5.287 5.848 -17.357 1.00 96.75 136 SER A C 1
ATOM 1085 O O . SER A 1 136 ? -6.457 5.509 -17.548 1.00 96.75 136 SER A O 1
ATOM 1087 N N . SER A 1 137 ? -4.349 5.694 -18.296 1.00 95.06 137 SER A N 1
ATOM 1088 C CA . SER A 1 137 ? -4.605 5.109 -19.620 1.00 95.06 137 SER A CA 1
ATOM 1089 C C . SER A 1 137 ? -5.030 3.636 -19.547 1.00 95.06 137 SER A C 1
ATOM 1091 O O . SER A 1 137 ? -5.839 3.179 -20.357 1.00 95.06 137 SER A O 1
ATOM 1093 N N . LEU A 1 138 ? -4.556 2.924 -18.521 1.00 92.31 138 LEU A N 1
ATOM 1094 C CA . LEU A 1 138 ? -4.887 1.530 -18.230 1.00 92.31 138 LEU A CA 1
ATOM 1095 C C . LEU A 1 138 ? -6.180 1.384 -17.400 1.00 92.31 138 LEU A C 1
ATOM 1097 O O . LEU A 1 138 ? -6.578 0.273 -17.050 1.00 92.31 138 LEU A O 1
ATOM 1101 N N . GLY A 1 139 ? -6.873 2.496 -17.128 1.00 92.75 139 GLY A N 1
ATOM 1102 C CA . GLY A 1 139 ? -8.171 2.535 -16.452 1.00 92.75 139 GLY A CA 1
ATOM 1103 C C . GLY A 1 139 ? -8.102 2.605 -14.927 1.00 92.75 139 GLY A C 1
ATOM 1104 O O . GLY A 1 139 ? -9.137 2.455 -14.274 1.00 92.75 139 GLY A O 1
ATOM 1105 N N . GLY A 1 140 ? -6.914 2.825 -14.364 1.00 94.62 140 GLY A N 1
ATOM 1106 C CA . GLY A 1 140 ? -6.706 3.010 -12.936 1.00 94.62 140 GLY A CA 1
ATOM 1107 C C . GLY A 1 140 ? -6.545 4.465 -12.522 1.00 94.62 140 GLY A C 1
ATOM 1108 O O . GLY A 1 140 ? -6.889 5.407 -13.235 1.00 94.62 140 GLY A O 1
ATOM 1109 N N . SER A 1 141 ? -6.018 4.640 -11.318 1.00 95.81 141 SER A N 1
ATOM 1110 C CA . SER A 1 141 ? -5.696 5.935 -10.729 1.00 95.81 141 SER A CA 1
ATOM 1111 C C . SER A 1 141 ? -4.499 5.729 -9.825 1.00 95.81 141 SER A C 1
ATOM 1113 O O . SER A 1 141 ? -4.571 4.882 -8.935 1.00 95.81 141 SER A O 1
ATOM 1115 N N . PHE A 1 142 ? -3.431 6.517 -10.000 1.00 95.31 142 PHE A N 1
ATOM 1116 C CA . PHE A 1 142 ? -2.246 6.401 -9.142 1.00 95.31 142 PHE A CA 1
ATOM 1117 C C . PHE A 1 142 ? -2.647 6.462 -7.665 1.00 95.31 142 PHE A C 1
ATOM 1119 O O . PHE A 1 142 ? -2.126 5.683 -6.872 1.00 95.31 142 PHE A O 1
ATOM 1126 N N . ARG A 1 143 ? -3.654 7.297 -7.330 1.00 95.81 143 ARG A N 1
ATOM 1127 C CA . ARG A 1 143 ? -4.227 7.404 -5.982 1.00 95.81 143 ARG A CA 1
ATOM 1128 C C . ARG A 1 143 ? -4.707 6.071 -5.415 1.00 95.81 143 ARG A C 1
ATOM 1130 O O . ARG A 1 143 ? -4.333 5.654 -4.323 1.00 95.81 143 ARG A O 1
ATOM 1137 N N . ASP A 1 144 ? -5.624 5.456 -6.134 1.00 96.12 144 ASP A N 1
ATOM 1138 C CA . ASP A 1 144 ? -6.324 4.289 -5.619 1.00 96.12 144 ASP A CA 1
ATOM 1139 C C . ASP A 1 144 ? -5.399 3.057 -5.696 1.00 96.12 144 ASP A C 1
ATOM 1141 O O . ASP A 1 144 ? -5.398 2.224 -4.793 1.00 96.12 144 ASP A O 1
ATOM 1145 N N . ASP A 1 145 ? -4.498 3.031 -6.682 1.00 97.44 145 ASP A N 1
ATOM 1146 C CA . ASP A 1 145 ? -3.472 2.006 -6.857 1.00 97.44 145 ASP A CA 1
ATOM 1147 C C . ASP A 1 145 ? -2.432 1.981 -5.743 1.00 97.44 145 ASP A C 1
ATOM 1149 O O . ASP A 1 145 ? -2.136 0.914 -5.215 1.00 97.44 145 ASP A O 1
ATOM 1153 N N . PHE A 1 146 ? -1.880 3.127 -5.338 1.00 97.69 146 PHE A N 1
ATOM 1154 C CA . PHE A 1 146 ? -0.928 3.119 -4.227 1.00 97.69 146 PHE A CA 1
ATOM 1155 C C . PHE A 1 146 ? -1.610 2.710 -2.918 1.00 97.69 146 PHE A C 1
ATOM 1157 O O . PHE A 1 146 ? -0.975 2.056 -2.101 1.00 97.69 146 PHE A O 1
ATOM 1164 N N . ILE A 1 147 ? -2.885 3.075 -2.699 1.00 98.00 147 ILE A N 1
ATOM 1165 C CA . ILE A 1 147 ? -3.620 2.591 -1.522 1.00 98.00 147 ILE A CA 1
ATOM 1166 C C . ILE A 1 147 ? -3.749 1.070 -1.596 1.00 98.00 147 ILE A C 1
ATOM 1168 O O . ILE A 1 147 ? -3.476 0.389 -0.616 1.00 98.00 147 ILE A O 1
ATOM 1172 N N . ASP A 1 148 ? -4.126 0.507 -2.741 1.00 98.38 148 ASP A N 1
ATOM 1173 C CA . ASP A 1 148 ? -4.192 -0.948 -2.878 1.00 98.38 148 ASP A CA 1
ATOM 1174 C C . ASP A 1 148 ? -2.820 -1.609 -2.679 1.00 98.38 148 ASP A C 1
ATOM 1176 O O . ASP A 1 148 ? -2.736 -2.609 -1.971 1.00 98.38 148 ASP A O 1
ATOM 1180 N N . TYR A 1 149 ? -1.743 -1.020 -3.203 1.00 98.25 149 TYR A N 1
ATOM 1181 C CA . TYR A 1 149 ? -0.372 -1.486 -2.998 1.00 98.25 149 TYR A CA 1
ATOM 1182 C C . TYR A 1 149 ? 0.036 -1.494 -1.521 1.00 98.25 149 TYR A C 1
ATOM 1184 O O . TYR A 1 149 ? 0.536 -2.504 -1.025 1.00 98.25 149 TYR A O 1
ATOM 1192 N N . THR A 1 150 ? -0.188 -0.405 -0.781 1.00 98.31 150 THR A N 1
ATOM 1193 C CA . THR A 1 150 ? 0.171 -0.350 0.646 1.00 98.31 150 THR A CA 1
ATOM 1194 C C . THR A 1 150 ? -0.634 -1.370 1.449 1.00 98.31 150 THR A C 1
ATOM 1196 O O . THR A 1 150 ? -0.114 -2.021 2.352 1.00 98.31 150 THR A O 1
ATOM 1199 N N . LEU A 1 151 ? -1.892 -1.606 1.083 1.00 98.69 151 LEU A N 1
ATOM 1200 C CA . LEU A 1 151 ? -2.685 -2.665 1.695 1.00 98.69 151 LEU A CA 1
ATOM 1201 C C . LEU A 1 151 ? -2.185 -4.057 1.300 1.00 98.69 151 LEU A C 1
ATOM 1203 O O . LEU A 1 151 ? -2.132 -4.932 2.166 1.00 98.69 151 LEU A O 1
ATOM 1207 N N . ALA A 1 152 ? -1.751 -4.251 0.053 1.00 98.44 152 ALA A N 1
ATOM 1208 C CA . ALA A 1 152 ? -1.166 -5.497 -0.427 1.00 98.44 152 ALA A CA 1
ATOM 1209 C C . ALA A 1 152 ? 0.092 -5.882 0.358 1.00 98.44 152 ALA A C 1
ATOM 1211 O O . ALA A 1 152 ? 0.230 -7.050 0.706 1.00 98.44 152 ALA A O 1
ATOM 1212 N N . LEU A 1 153 ? 0.945 -4.916 0.738 1.00 98.06 153 LEU A N 1
ATOM 1213 C CA . LEU A 1 153 ? 2.145 -5.157 1.562 1.00 98.06 153 LEU A CA 1
ATOM 1214 C C . LEU A 1 153 ? 1.844 -5.857 2.896 1.00 98.06 153 LEU A C 1
ATOM 1216 O O . LEU A 1 153 ? 2.705 -6.555 3.431 1.00 98.06 153 LEU A O 1
ATOM 1220 N N . TYR A 1 154 ? 0.641 -5.678 3.444 1.00 98.19 154 TYR A N 1
ATOM 1221 C CA . TYR A 1 154 ? 0.177 -6.405 4.625 1.00 98.19 154 TYR A CA 1
ATOM 1222 C C . TYR A 1 154 ? -0.645 -7.644 4.250 1.00 98.19 154 TYR A C 1
ATOM 1224 O O . TYR A 1 154 ? -0.436 -8.728 4.795 1.00 98.19 154 TYR A O 1
ATOM 1232 N N . ALA A 1 155 ? -1.603 -7.479 3.338 1.00 98.25 155 ALA A N 1
ATOM 1233 C CA . ALA A 1 155 ? -2.674 -8.436 3.095 1.00 98.25 155 ALA A CA 1
ATOM 1234 C C . ALA A 1 155 ? -2.222 -9.724 2.393 1.00 98.25 155 ALA A C 1
ATOM 1236 O O . ALA A 1 155 ? -2.858 -10.758 2.600 1.00 98.25 155 ALA A O 1
ATOM 1237 N N . TYR A 1 156 ? -1.130 -9.699 1.622 1.00 96.94 156 TYR A N 1
ATOM 1238 C CA . TYR A 1 156 ? -0.711 -10.838 0.795 1.00 96.94 156 TYR A CA 1
ATOM 1239 C C . TYR A 1 156 ? -0.495 -12.142 1.590 1.00 96.94 156 TYR A C 1
ATOM 1241 O O . TYR A 1 156 ? -0.732 -13.230 1.073 1.00 96.94 156 TYR A O 1
ATOM 1249 N N . LYS A 1 157 ? -0.126 -12.060 2.880 1.00 95.62 157 LYS A N 1
ATOM 1250 C CA . LYS A 1 157 ? 0.045 -13.237 3.757 1.00 95.62 157 LYS A CA 1
ATOM 1251 C C . LYS A 1 157 ? -1.258 -13.897 4.203 1.00 95.62 157 LYS A C 1
ATOM 1253 O O . LYS A 1 157 ? -1.203 -14.957 4.824 1.00 95.62 157 LYS A O 1
ATOM 1258 N N . PHE A 1 158 ? -2.400 -13.281 3.925 1.00 96.81 158 PHE A N 1
ATOM 1259 C CA . PHE A 1 158 ? -3.696 -13.682 4.460 1.00 96.81 158 PHE A CA 1
ATOM 1260 C C . PHE A 1 158 ? -4.669 -14.103 3.353 1.00 96.81 158 PHE A C 1
ATOM 1262 O O . PHE A 1 158 ? -5.867 -13.892 3.480 1.00 96.81 158 PHE A O 1
ATOM 1269 N N . ASN A 1 159 ? -4.174 -14.697 2.263 1.00 93.75 159 ASN A N 1
ATOM 1270 C CA . ASN A 1 159 ? -4.993 -15.261 1.176 1.00 93.75 159 ASN A CA 1
ATOM 1271 C C . ASN A 1 159 ? -6.130 -14.323 0.705 1.00 93.75 159 ASN A C 1
ATOM 1273 O O . ASN A 1 159 ? -7.304 -14.709 0.738 1.00 93.75 159 ASN A O 1
ATOM 1277 N N . PRO A 1 160 ? -5.820 -13.076 0.314 1.00 94.81 160 PRO A N 1
ATOM 1278 C CA . PRO A 1 160 ? -6.844 -12.121 -0.077 1.00 94.81 160 PRO A CA 1
ATOM 1279 C C . PRO A 1 160 ? -7.615 -12.621 -1.304 1.00 94.81 160 PRO A C 1
ATOM 1281 O O . PRO A 1 160 ? -7.028 -13.074 -2.285 1.00 94.81 160 PRO A O 1
ATOM 1284 N N . THR A 1 161 ? -8.945 -12.509 -1.279 1.00 91.75 161 THR A N 1
ATOM 1285 C CA . THR A 1 161 ? -9.778 -12.831 -2.453 1.00 91.75 161 THR A CA 1
ATOM 1286 C C . THR A 1 161 ? -9.716 -11.749 -3.528 1.00 91.75 161 THR A C 1
ATOM 1288 O O . THR A 1 161 ? -10.003 -12.017 -4.691 1.00 91.75 161 THR A O 1
ATOM 1291 N N . ASP A 1 162 ? -9.406 -10.516 -3.124 1.00 92.94 162 ASP A N 1
ATOM 1292 C CA . ASP A 1 162 ? -9.152 -9.403 -4.031 1.00 92.94 162 ASP A CA 1
ATOM 1293 C C . ASP A 1 162 ? -7.713 -9.521 -4.563 1.00 92.94 162 ASP A C 1
ATOM 1295 O O . ASP A 1 162 ? -6.772 -9.378 -3.775 1.00 92.94 162 ASP A O 1
ATOM 1299 N N . PRO A 1 163 ? -7.509 -9.775 -5.869 1.00 89.50 163 PRO A N 1
ATOM 1300 C CA . PRO A 1 163 ? -6.174 -9.965 -6.434 1.00 89.50 163 PRO A CA 1
ATOM 1301 C C . PRO A 1 163 ? -5.290 -8.714 -6.338 1.00 89.50 163 PRO A C 1
ATOM 1303 O O . PRO A 1 163 ? -4.071 -8.827 -6.454 1.00 89.50 163 PRO A O 1
ATOM 1306 N N . ARG A 1 164 ? -5.872 -7.531 -6.095 1.00 94.06 164 ARG A N 1
ATOM 1307 C CA . ARG A 1 164 ? -5.116 -6.282 -5.919 1.00 94.06 164 ARG A CA 1
ATOM 1308 C C . ARG A 1 164 ? -4.405 -6.196 -4.571 1.00 94.06 164 ARG A C 1
ATOM 1310 O O . ARG A 1 164 ? -3.521 -5.364 -4.403 1.00 94.06 164 ARG A O 1
ATOM 1317 N N . LEU A 1 165 ? -4.772 -7.062 -3.626 1.00 96.38 165 LEU A N 1
ATOM 1318 C CA . LEU A 1 165 ? -4.212 -7.121 -2.276 1.00 96.38 165 LEU A CA 1
ATOM 1319 C C . LEU A 1 165 ? -3.126 -8.195 -2.108 1.00 96.38 165 LEU A C 1
ATOM 1321 O O . LEU A 1 165 ? -2.748 -8.506 -0.979 1.00 96.38 165 LEU A O 1
ATOM 1325 N N . GLY A 1 166 ? -2.630 -8.767 -3.205 1.00 93.88 166 GLY A N 1
ATOM 1326 C CA . GLY A 1 166 ? -1.570 -9.771 -3.197 1.00 93.88 166 GLY A CA 1
ATOM 1327 C C . GLY A 1 166 ? -0.533 -9.550 -4.296 1.00 93.88 166 GLY A C 1
ATOM 1328 O O . GLY A 1 166 ? -0.587 -8.568 -5.036 1.00 93.88 166 GLY A O 1
ATOM 1329 N N . PHE A 1 167 ? 0.391 -10.503 -4.387 1.00 92.81 167 PHE A N 1
ATOM 1330 C CA . PHE A 1 167 ? 1.413 -10.608 -5.428 1.00 92.81 167 PHE A CA 1
ATOM 1331 C C . PHE A 1 167 ? 1.259 -11.962 -6.126 1.00 92.81 167 PHE A C 1
ATOM 1333 O O . PHE A 1 167 ? 0.808 -12.924 -5.496 1.00 92.81 167 PHE A O 1
ATOM 1340 N N . LEU A 1 168 ? 1.584 -12.039 -7.416 1.00 89.88 168 LEU A N 1
ATOM 1341 C CA . LEU A 1 168 ? 1.515 -13.305 -8.162 1.00 89.88 168 LEU A CA 1
ATOM 1342 C C . LEU A 1 168 ? 2.694 -14.224 -7.833 1.00 89.88 168 LEU A C 1
ATOM 1344 O O . LEU A 1 168 ? 2.502 -15.416 -7.626 1.00 89.88 168 LEU A O 1
ATOM 1348 N N . ASP A 1 169 ? 3.865 -13.612 -7.720 1.00 89.31 169 ASP A N 1
ATOM 1349 C CA . ASP A 1 169 ? 5.163 -14.205 -7.410 1.00 89.31 169 ASP A CA 1
ATOM 1350 C C . ASP A 1 169 ? 5.136 -15.044 -6.115 1.00 89.31 169 ASP A C 1
ATOM 1352 O O . ASP A 1 169 ? 4.743 -14.587 -5.025 1.00 89.31 169 ASP A O 1
ATOM 1356 N N . ALA A 1 170 ? 5.494 -16.320 -6.250 1.00 89.06 170 ALA A N 1
ATOM 1357 C CA . ALA A 1 170 ? 5.435 -17.296 -5.171 1.00 89.06 170 ALA A CA 1
ATOM 1358 C C . ALA A 1 170 ? 6.488 -17.035 -4.081 1.00 89.06 170 ALA A C 1
ATOM 1360 O O . ALA A 1 170 ? 6.227 -17.273 -2.894 1.00 89.06 170 ALA A O 1
ATOM 1361 N N . GLU A 1 171 ? 7.655 -16.527 -4.455 1.00 90.88 171 GLU A N 1
ATOM 1362 C CA . GLU A 1 171 ? 8.780 -16.208 -3.592 1.00 90.88 171 GLU A CA 1
ATOM 1363 C C . GLU A 1 171 ? 8.424 -15.049 -2.655 1.00 90.88 171 GLU A C 1
ATOM 1365 O O . GLU A 1 171 ? 8.662 -15.147 -1.443 1.00 90.88 171 GLU A O 1
ATOM 1370 N N . ILE A 1 172 ? 7.755 -14.005 -3.162 1.00 93.25 172 ILE A N 1
ATOM 1371 C CA . ILE A 1 172 ? 7.174 -12.929 -2.347 1.00 93.25 172 ILE A CA 1
ATOM 1372 C C . ILE A 1 172 ? 6.164 -13.517 -1.363 1.00 93.25 172 ILE A C 1
ATOM 1374 O O . ILE A 1 172 ? 6.244 -13.258 -0.156 1.00 93.25 172 ILE A O 1
ATOM 1378 N N . ASN A 1 173 ? 5.246 -14.361 -1.839 1.00 91.44 173 ASN A N 1
ATOM 1379 C CA . ASN A 1 173 ? 4.225 -14.992 -0.999 1.00 91.44 173 ASN A CA 1
ATOM 1380 C C . ASN A 1 173 ? 4.822 -15.914 0.087 1.00 91.44 173 ASN A C 1
ATOM 1382 O O . ASN A 1 173 ? 4.229 -16.090 1.164 1.00 91.44 173 ASN A O 1
ATOM 1386 N N . ALA A 1 174 ? 6.025 -16.446 -0.140 1.00 91.75 174 ALA A N 1
ATOM 1387 C CA . ALA A 1 174 ? 6.779 -17.265 0.805 1.00 91.75 174 ALA A CA 1
ATOM 1388 C C . ALA A 1 174 ? 7.558 -16.462 1.867 1.00 91.75 174 ALA A C 1
ATOM 1390 O O . ALA A 1 174 ? 7.999 -17.050 2.859 1.00 91.75 174 ALA A O 1
ATOM 1391 N N . THR A 1 175 ? 7.693 -15.137 1.729 1.00 93.88 175 THR A N 1
ATOM 1392 C CA . THR A 1 175 ? 8.388 -14.292 2.721 1.00 93.88 175 THR A CA 1
ATOM 1393 C C . THR A 1 175 ? 7.669 -14.250 4.082 1.00 93.88 175 THR A C 1
ATOM 1395 O O . THR A 1 175 ? 6.555 -14.753 4.256 1.00 93.88 175 THR A O 1
ATOM 1398 N N . ALA A 1 176 ? 8.312 -13.669 5.101 1.00 93.56 176 ALA A N 1
ATOM 1399 C CA . ALA A 1 176 ? 7.837 -13.723 6.488 1.00 93.56 176 ALA A CA 1
ATOM 1400 C C . ALA A 1 176 ? 6.578 -12.879 6.787 1.00 93.56 176 ALA A C 1
ATOM 1402 O O . ALA A 1 176 ? 5.983 -13.057 7.851 1.00 93.56 176 ALA A O 1
ATOM 1403 N N . GLY A 1 177 ? 6.149 -11.996 5.880 1.00 94.12 177 GLY A N 1
ATOM 1404 C CA . GLY A 1 177 ? 5.104 -11.010 6.167 1.00 94.12 177 GLY A CA 1
ATOM 1405 C C . GLY A 1 177 ? 5.644 -9.655 6.615 1.00 94.12 177 GLY A C 1
ATOM 1406 O O . GLY A 1 177 ? 6.810 -9.525 6.995 1.00 94.12 177 GLY A O 1
ATOM 1407 N N . LEU A 1 178 ? 4.769 -8.644 6.570 1.00 96.75 178 LEU A N 1
ATOM 1408 C CA . LEU A 1 178 ? 5.063 -7.286 7.030 1.00 96.75 178 LEU A CA 1
ATOM 1409 C C . LEU A 1 178 ? 5.607 -7.300 8.465 1.00 96.75 178 LEU A C 1
ATOM 1411 O O .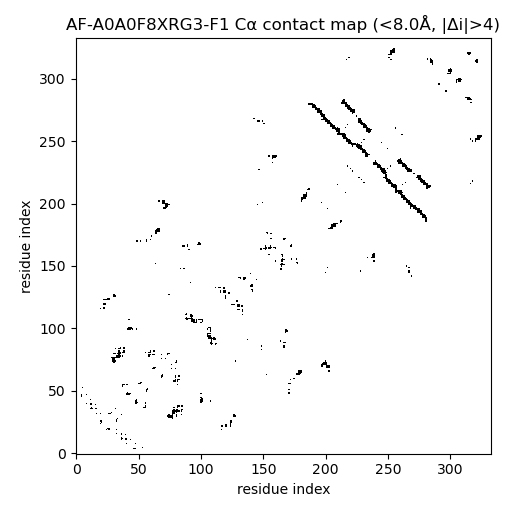 LEU A 1 178 ? 5.028 -7.921 9.358 1.00 96.75 178 LEU A O 1
ATOM 1415 N N . SER A 1 179 ? 6.703 -6.582 8.695 1.00 96.75 179 SER A N 1
ATOM 1416 C CA . SER A 1 179 ? 7.245 -6.372 10.038 1.00 96.75 179 SER A CA 1
ATOM 1417 C C . SER A 1 179 ? 7.874 -4.988 10.198 1.00 96.75 179 SER A C 1
ATOM 1419 O O . SER A 1 179 ? 7.957 -4.197 9.255 1.00 96.75 179 SER A O 1
ATOM 1421 N N . GLY A 1 180 ? 8.254 -4.656 11.433 1.00 95.50 180 GLY A N 1
ATOM 1422 C CA . GLY A 1 180 ? 8.793 -3.343 11.792 1.00 95.50 180 GLY A CA 1
ATOM 1423 C C . GLY A 1 180 ? 7.729 -2.260 12.007 1.00 95.50 180 GLY A C 1
ATOM 1424 O O . GLY A 1 180 ? 8.092 -1.135 12.332 1.00 95.50 180 GLY A O 1
ATOM 1425 N N . HIS A 1 181 ? 6.441 -2.583 11.851 1.00 97.06 181 HIS A N 1
ATOM 1426 C CA . HIS A 1 181 ? 5.317 -1.700 12.172 1.00 97.06 181 HIS A CA 1
ATOM 1427 C C . HIS A 1 181 ? 4.912 -1.769 13.651 1.00 97.06 181 HIS A C 1
ATOM 1429 O O . HIS A 1 181 ? 5.412 -2.593 14.421 1.00 97.06 181 HIS A O 1
ATOM 1435 N N . THR A 1 182 ? 3.979 -0.905 14.055 1.00 97.00 182 THR A N 1
ATOM 1436 C CA . THR A 1 182 ? 3.460 -0.881 15.425 1.00 97.00 182 THR A CA 1
ATOM 1437 C C . THR A 1 182 ? 2.562 -2.090 15.671 1.00 97.00 182 THR A C 1
ATOM 1439 O O . THR A 1 182 ? 1.490 -2.200 15.079 1.00 97.00 182 THR A O 1
ATOM 1442 N N . VAL A 1 183 ? 2.973 -2.980 16.578 1.00 96.81 183 VAL A N 1
ATOM 1443 C CA . VAL A 1 183 ? 2.175 -4.138 17.008 1.00 96.81 183 VAL A CA 1
ATOM 1444 C C . VAL A 1 183 ? 1.647 -3.920 18.424 1.00 96.81 183 VAL A C 1
ATOM 1446 O O . VAL A 1 183 ? 2.412 -3.793 19.382 1.00 96.81 183 VAL A O 1
ATOM 1449 N N . ILE A 1 184 ? 0.325 -3.926 18.563 1.00 96.19 184 ILE A N 1
ATOM 1450 C CA . ILE A 1 184 ? -0.405 -3.841 19.822 1.00 96.19 184 ILE A CA 1
ATOM 1451 C C . ILE A 1 184 ? -0.767 -5.255 20.287 1.00 96.19 184 ILE A C 1
ATOM 1453 O O . ILE A 1 184 ? -1.593 -5.941 19.688 1.00 96.19 184 ILE A O 1
ATOM 1457 N N . SER A 1 185 ? -0.150 -5.690 21.386 1.00 90.62 185 SER A N 1
ATOM 1458 C CA . SER A 1 185 ? -0.293 -7.046 21.945 1.00 90.62 185 SER A CA 1
ATOM 1459 C C . SER A 1 185 ? -1.053 -7.092 23.277 1.00 90.62 185 SER A C 1
ATOM 1461 O O . SER A 1 185 ? -1.047 -8.122 23.952 1.00 90.62 185 SER A O 1
ATOM 1463 N N . GLY A 1 186 ? -1.682 -5.983 23.679 1.00 83.88 186 GLY A N 1
ATOM 1464 C CA . GLY A 1 186 ? -2.332 -5.828 24.980 1.00 83.88 186 GLY A CA 1
ATOM 1465 C C . GLY A 1 186 ? -3.594 -4.970 24.918 1.00 83.88 186 GLY A C 1
ATOM 1466 O O . GLY A 1 186 ? -3.658 -4.025 24.131 1.00 83.88 186 GLY A O 1
ATOM 1467 N N . ALA A 1 187 ? -4.547 -5.227 25.821 1.00 73.44 187 ALA A N 1
ATOM 1468 C CA . ALA A 1 187 ? -5.731 -4.394 26.057 1.00 73.44 187 ALA A CA 1
ATOM 1469 C C . ALA A 1 187 ? -5.415 -3.072 26.785 1.00 73.44 187 ALA A C 1
ATOM 1471 O O . ALA A 1 187 ? -5.998 -2.744 27.819 1.00 73.44 187 ALA A O 1
ATOM 1472 N N . GLY A 1 188 ? -4.421 -2.344 26.275 1.00 72.81 188 GLY A N 1
ATOM 1473 C CA . GLY A 1 188 ? -3.959 -1.079 26.830 1.00 72.81 188 GLY A CA 1
ATOM 1474 C C . GLY A 1 188 ? -5.014 0.026 26.766 1.00 72.81 188 GLY A C 1
ATOM 1475 O O . GLY A 1 188 ? -6.064 -0.104 26.136 1.00 72.81 188 GLY A O 1
ATOM 1476 N N . ALA A 1 189 ? -4.714 1.140 27.432 1.00 83.31 189 ALA A N 1
ATOM 1477 C CA . ALA A 1 189 ? -5.533 2.339 27.337 1.00 83.31 189 ALA A CA 1
ATOM 1478 C C . ALA A 1 189 ? -5.596 2.853 25.889 1.00 83.31 189 ALA A C 1
ATOM 1480 O O . ALA A 1 189 ? -4.681 2.632 25.093 1.00 83.31 189 ALA A O 1
ATOM 1481 N N . TRP A 1 190 ? -6.666 3.589 25.583 1.00 92.12 190 TRP A N 1
ATOM 1482 C CA . TRP A 1 190 ? -6.772 4.343 24.337 1.00 92.12 190 TRP A CA 1
ATOM 1483 C C . TRP A 1 190 ? -5.521 5.201 24.134 1.00 92.12 190 TRP A C 1
ATOM 1485 O O . TRP A 1 190 ? -5.158 5.980 25.019 1.00 92.12 190 TRP A O 1
ATOM 1495 N N . THR A 1 191 ? -4.873 5.032 22.988 1.00 95.44 191 THR A N 1
ATOM 1496 C CA . THR A 1 191 ? -3.583 5.643 22.665 1.00 95.44 191 THR A CA 1
ATOM 1497 C C . THR A 1 191 ? -3.722 6.453 21.386 1.00 95.44 191 THR A C 1
ATOM 1499 O O . THR A 1 191 ? -4.521 6.101 20.522 1.00 95.44 191 THR A O 1
ATOM 1502 N N . THR A 1 192 ? -2.957 7.537 21.279 1.00 96.94 192 THR A N 1
ATOM 1503 C CA . THR A 1 192 ? -2.848 8.348 20.065 1.00 96.94 192 THR A CA 1
ATOM 1504 C C . THR A 1 192 ? -1.377 8.505 19.722 1.00 96.94 192 THR A C 1
ATOM 1506 O O . THR A 1 192 ? -0.619 9.055 20.522 1.00 96.94 192 THR A O 1
ATOM 1509 N N . ASP A 1 193 ? -1.003 8.053 18.531 1.00 97.56 193 ASP A N 1
ATOM 1510 C CA . ASP A 1 193 ? 0.294 8.332 17.926 1.00 97.56 193 ASP A CA 1
ATOM 1511 C C . ASP A 1 193 ? 0.149 9.496 16.939 1.00 97.56 193 ASP A C 1
ATOM 1513 O O . ASP A 1 193 ? -0.883 9.627 16.286 1.00 97.56 193 ASP A O 1
ATOM 1517 N N . SER A 1 194 ? 1.192 10.315 16.797 1.00 97.56 194 SER A N 1
ATOM 1518 C CA . SER A 1 194 ? 1.242 11.409 15.814 1.00 97.56 194 SER A CA 1
ATOM 1519 C C . SER A 1 194 ? 2.454 11.252 14.884 1.00 97.56 194 SER A C 1
ATOM 1521 O O . SER A 1 194 ? 3.397 12.038 14.987 1.00 97.56 194 SER A O 1
ATOM 1523 N N . PRO A 1 195 ? 2.526 10.203 14.047 1.00 96.25 195 PRO A N 1
ATOM 1524 C CA . PRO A 1 195 ? 3.627 10.026 13.104 1.00 96.25 195 PRO A CA 1
ATOM 1525 C C . PRO A 1 195 ? 3.664 11.105 12.017 1.00 96.25 195 PRO A C 1
ATOM 1527 O O . PRO A 1 195 ? 2.628 11.551 11.524 1.00 96.25 195 PRO A O 1
ATOM 1530 N N . ASP A 1 196 ? 4.876 11.428 11.565 1.00 96.06 196 ASP A N 1
ATOM 1531 C CA . ASP A 1 196 ? 5.093 12.103 10.287 1.00 96.06 196 ASP A CA 1
ATOM 1532 C C . ASP A 1 196 ? 4.940 11.113 9.124 1.00 96.06 196 ASP A C 1
ATOM 1534 O O . ASP A 1 196 ? 5.446 9.981 9.164 1.00 96.06 196 ASP A O 1
ATOM 1538 N N . MET A 1 197 ? 4.271 11.573 8.076 1.00 97.12 197 MET A N 1
ATOM 1539 C CA . MET A 1 197 ? 4.134 10.908 6.788 1.00 97.12 197 MET A CA 1
ATOM 1540 C C . MET A 1 197 ? 4.908 11.694 5.733 1.00 97.12 197 MET A C 1
ATOM 1542 O O . MET A 1 197 ? 4.679 12.896 5.594 1.00 97.12 197 MET A O 1
ATOM 1546 N N . ASP A 1 198 ? 5.775 11.023 4.977 1.00 97.19 198 ASP A N 1
ATOM 1547 C CA . ASP A 1 198 ? 6.334 11.553 3.728 1.00 97.19 198 ASP A CA 1
ATOM 1548 C C . ASP A 1 198 ? 5.334 11.296 2.572 1.00 97.19 198 ASP A C 1
ATOM 1550 O O . ASP A 1 198 ? 4.456 10.438 2.711 1.00 97.19 198 ASP A O 1
ATOM 1554 N N . PRO A 1 199 ? 5.408 12.006 1.429 1.00 95.69 199 PRO A N 1
ATOM 1555 C CA . PRO A 1 199 ? 4.595 11.689 0.249 1.00 95.69 199 PRO A CA 1
ATOM 1556 C C . PRO A 1 199 ? 4.820 10.233 -0.175 1.00 95.69 199 PRO A C 1
ATOM 1558 O O . PRO A 1 199 ? 5.888 9.706 0.091 1.00 95.69 199 PRO A O 1
ATOM 1561 N N . ARG A 1 200 ? 3.846 9.575 -0.814 1.00 96.62 200 ARG A N 1
ATOM 1562 C CA . ARG A 1 200 ? 3.939 8.187 -1.316 1.00 96.62 200 ARG A CA 1
ATOM 1563 C C . ARG A 1 200 ? 4.582 7.229 -0.309 1.00 96.62 200 ARG A C 1
ATOM 1565 O O . ARG A 1 200 ? 5.510 6.492 -0.634 1.00 96.62 200 ARG A O 1
ATOM 1572 N N . SER A 1 201 ? 4.082 7.257 0.922 1.00 97.81 201 SER A N 1
ATOM 1573 C CA . SER A 1 201 ? 4.569 6.436 2.033 1.00 97.81 201 SER A CA 1
ATOM 1574 C C . SER A 1 201 ? 3.411 5.774 2.784 1.00 97.81 201 SER A C 1
ATOM 1576 O O . SER A 1 201 ? 2.245 6.138 2.602 1.00 97.81 201 SER A O 1
ATOM 1578 N N . SER A 1 202 ? 3.702 4.782 3.626 1.00 98.00 202 SER A N 1
ATOM 1579 C CA . SER A 1 202 ? 2.694 4.081 4.426 1.00 98.00 202 SER A CA 1
ATOM 1580 C C . SER A 1 202 ? 3.169 3.688 5.820 1.00 98.00 202 SER A C 1
ATOM 1582 O O . SER A 1 202 ? 4.354 3.446 6.049 1.00 98.00 202 SER A O 1
ATOM 1584 N N . ARG A 1 203 ? 2.215 3.602 6.754 1.00 98.25 203 ARG A N 1
ATOM 1585 C CA . ARG A 1 203 ? 2.420 3.165 8.145 1.00 98.25 203 ARG A CA 1
ATOM 1586 C C . ARG A 1 203 ? 1.263 2.290 8.628 1.00 98.25 203 ARG A C 1
ATOM 1588 O O . ARG A 1 203 ? 0.139 2.436 8.146 1.00 98.25 203 ARG A O 1
ATOM 1595 N N . TYR A 1 204 ? 1.545 1.408 9.590 1.00 98.62 204 TYR A N 1
ATOM 1596 C CA . TYR A 1 204 ? 0.641 0.332 10.011 1.00 98.62 204 TYR A CA 1
ATOM 1597 C C . TYR A 1 204 ? 0.601 0.198 11.538 1.00 98.62 204 TYR A C 1
ATOM 1599 O O . TYR A 1 204 ? 1.632 0.279 12.210 1.00 98.62 204 TYR A O 1
ATOM 1607 N N . TRP A 1 205 ? -0.593 -0.068 12.065 1.00 98.38 205 TRP A N 1
ATOM 1608 C CA . TRP A 1 205 ? -0.861 -0.352 13.474 1.00 98.38 205 TRP A CA 1
ATOM 1609 C C . TRP A 1 205 ? -1.705 -1.607 13.566 1.00 98.38 205 TRP A C 1
ATOM 1611 O O . TRP A 1 205 ? -2.844 -1.618 13.111 1.00 98.38 205 TRP A O 1
ATOM 1621 N N . GLU A 1 206 ? -1.160 -2.664 14.144 1.00 98.19 206 GLU A N 1
ATOM 1622 C CA . GLU A 1 206 ? -1.787 -3.978 14.147 1.00 98.19 206 GLU A CA 1
ATOM 1623 C C . GLU A 1 206 ? -2.080 -4.454 15.565 1.00 98.19 206 GLU A C 1
ATOM 1625 O O . GLU A 1 206 ? -1.172 -4.608 16.376 1.00 98.19 206 GLU A O 1
ATOM 1630 N N . PHE A 1 207 ? -3.336 -4.786 15.839 1.00 97.88 207 PHE A N 1
ATOM 1631 C CA . PHE A 1 207 ? -3.705 -5.600 16.989 1.00 97.88 207 PHE A CA 1
ATOM 1632 C C . PHE A 1 207 ? -3.465 -7.073 16.663 1.00 97.88 207 PHE A C 1
ATOM 1634 O O . PHE A 1 207 ? -4.081 -7.608 15.741 1.00 97.88 207 PHE A O 1
ATOM 1641 N N . SER A 1 208 ? -2.575 -7.725 17.414 1.00 95.56 208 SER A N 1
ATOM 1642 C CA . SER A 1 208 ? -2.239 -9.142 17.236 1.00 95.56 208 SER A CA 1
ATOM 1643 C C . SER A 1 208 ? -1.839 -9.788 18.580 1.00 95.56 208 SER A C 1
ATOM 1645 O O . SER A 1 208 ? -0.738 -9.525 19.073 1.00 95.56 208 SER A O 1
ATOM 1647 N N . PRO A 1 209 ? -2.667 -10.676 19.165 1.00 94.69 209 PRO A N 1
ATOM 1648 C CA . PRO A 1 209 ? -4.000 -11.046 18.692 1.00 94.69 209 PRO A CA 1
ATOM 1649 C C . PRO A 1 209 ? -5.014 -9.911 18.910 1.00 94.69 209 PRO A C 1
ATOM 1651 O O . PRO A 1 209 ? -4.890 -9.144 19.866 1.00 94.69 209 PRO A O 1
ATOM 1654 N N . ALA A 1 210 ? -6.021 -9.813 18.041 1.00 94.06 210 ALA A N 1
ATOM 1655 C CA . ALA A 1 210 ? -7.072 -8.796 18.144 1.00 94.06 210 ALA A CA 1
ATOM 1656 C C . ALA A 1 210 ? -8.223 -9.170 19.091 1.00 94.06 210 ALA A C 1
ATOM 1658 O O . ALA A 1 210 ? -8.963 -8.299 19.538 1.00 94.06 210 ALA A O 1
ATOM 1659 N N . ASN A 1 211 ? -8.359 -10.441 19.456 1.00 91.25 211 ASN A N 1
ATOM 1660 C CA . ASN A 1 211 ? -9.433 -10.937 20.320 1.00 91.25 211 ASN A CA 1
ATOM 1661 C C . ASN A 1 211 ? -9.270 -10.645 21.824 1.00 91.25 211 ASN A C 1
ATOM 1663 O O . ASN A 1 211 ? -9.944 -11.253 22.652 1.00 91.25 211 ASN A O 1
ATOM 1667 N N . GLN A 1 212 ? -8.394 -9.715 22.215 1.00 91.31 212 GLN A N 1
ATOM 1668 C CA . GLN A 1 212 ? -8.209 -9.376 23.634 1.00 91.31 212 GLN A CA 1
ATOM 1669 C C . GLN A 1 212 ? -9.279 -8.421 24.181 1.00 91.31 212 GLN A C 1
ATOM 1671 O O . GLN A 1 212 ? -9.311 -8.148 25.381 1.00 91.31 212 GLN A O 1
ATOM 1676 N N . GLY A 1 213 ? -10.149 -7.915 23.313 1.00 87.88 213 GLY A N 1
ATOM 1677 C CA . GLY A 1 213 ? -11.342 -7.166 23.665 1.00 87.88 213 GLY A CA 1
ATOM 1678 C C . GLY A 1 213 ? -12.416 -7.358 22.602 1.00 87.88 213 GLY A C 1
ATOM 1679 O O . GLY A 1 213 ? -12.129 -7.780 21.480 1.00 87.88 213 GLY A O 1
ATOM 1680 N N . ASP A 1 214 ? -13.657 -7.039 22.965 1.00 88.06 214 ASP A N 1
ATOM 1681 C CA . ASP A 1 214 ? -14.808 -7.308 22.100 1.00 88.06 214 ASP A CA 1
ATOM 1682 C C . ASP A 1 214 ? -14.804 -6.446 20.836 1.00 88.06 214 ASP A C 1
ATOM 1684 O O . ASP A 1 214 ? -15.269 -6.893 19.786 1.00 88.06 214 ASP A O 1
ATOM 1688 N N . TYR A 1 215 ? -14.254 -5.230 20.923 1.00 90.62 215 TYR A N 1
ATOM 1689 C CA . TYR A 1 215 ? -14.162 -4.296 19.808 1.00 90.62 215 TYR A CA 1
ATOM 1690 C C . TYR A 1 215 ? -12.831 -3.556 19.796 1.00 90.62 215 TYR A C 1
ATOM 1692 O O . TYR A 1 215 ? -12.371 -3.073 20.832 1.00 90.62 215 TYR A O 1
ATOM 1700 N N . VAL A 1 216 ? -12.284 -3.378 18.599 1.00 93.62 216 VAL A N 1
ATOM 1701 C CA . VAL A 1 216 ? -11.157 -2.490 18.300 1.00 93.62 216 VAL A CA 1
ATOM 1702 C C . VAL A 1 216 ? -11.691 -1.290 17.533 1.00 93.62 216 VAL A C 1
ATOM 1704 O O . VAL A 1 216 ? -12.508 -1.444 16.625 1.00 93.62 216 VAL A O 1
ATOM 1707 N N . SER A 1 217 ? -11.222 -0.092 17.870 1.00 93.88 217 SER A N 1
ATOM 1708 C CA . SER A 1 217 ? -1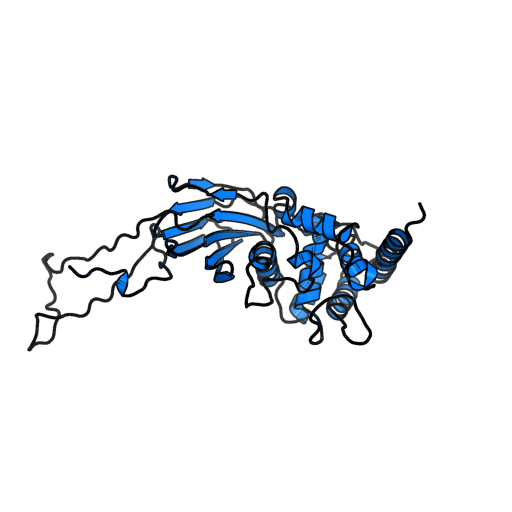1.508 1.119 17.100 1.00 93.88 217 SER A CA 1
ATOM 1709 C C . SER A 1 217 ? -10.221 1.808 16.682 1.00 93.88 217 SER A C 1
ATOM 1711 O O . SER A 1 217 ? -9.276 1.888 17.464 1.00 93.88 217 SER A O 1
ATOM 1713 N N . PHE A 1 218 ? -10.240 2.343 15.465 1.00 96.38 218 PHE A N 1
ATOM 1714 C CA . PHE A 1 218 ? -9.266 3.288 14.936 1.00 96.38 218 PHE A CA 1
ATOM 1715 C C . PHE A 1 218 ? -9.959 4.609 14.609 1.00 96.38 218 PHE A C 1
ATOM 1717 O O . PHE A 1 218 ? -11.040 4.599 14.020 1.00 96.38 218 PHE A O 1
ATOM 1724 N N . THR A 1 219 ? -9.315 5.721 14.943 1.00 97.19 219 THR A N 1
ATOM 1725 C CA . THR A 1 219 ? -9.677 7.082 14.540 1.00 97.19 219 THR A CA 1
ATOM 1726 C C . THR A 1 219 ? -8.437 7.736 13.952 1.00 97.19 219 THR A C 1
ATOM 1728 O O . THR A 1 219 ? -7.414 7.855 14.622 1.00 97.19 219 THR A O 1
ATOM 1731 N N . PHE A 1 220 ? -8.535 8.143 12.696 1.00 97.94 220 PHE A N 1
ATOM 1732 C CA . PHE A 1 220 ? -7.490 8.801 11.932 1.00 97.94 220 PHE A CA 1
ATOM 1733 C C . PHE A 1 220 ? -7.877 10.262 11.709 1.00 97.94 220 PHE A C 1
ATOM 1735 O O . PHE A 1 220 ? -8.998 10.540 11.279 1.00 97.94 220 PHE A O 1
ATOM 1742 N N . ASP A 1 221 ? -6.949 11.178 11.973 1.00 97.75 221 ASP A N 1
ATOM 1743 C CA . ASP A 1 221 ? -7.091 12.610 11.708 1.00 97.75 221 ASP A CA 1
ATOM 1744 C C . ASP A 1 221 ? -5.821 13.135 11.023 1.00 97.75 221 ASP A C 1
ATOM 1746 O O . ASP A 1 221 ? -4.742 13.224 11.609 1.00 97.75 221 ASP A O 1
ATOM 1750 N N . GLY A 1 222 ? -5.949 13.477 9.745 1.00 97.00 222 GLY A N 1
ATOM 1751 C CA . GLY A 1 222 ? -4.902 14.059 8.912 1.00 97.00 222 GLY A CA 1
ATOM 1752 C C . GLY A 1 222 ? -4.682 15.554 9.146 1.00 97.00 222 GLY A C 1
ATOM 1753 O O . GLY A 1 222 ? -3.950 16.185 8.385 1.00 97.00 222 GLY A O 1
ATOM 1754 N N . ARG A 1 223 ? -5.319 16.161 10.155 1.00 95.75 223 ARG A N 1
ATOM 1755 C CA . ARG A 1 223 ? -5.205 17.582 10.521 1.00 95.75 223 ARG A CA 1
ATOM 1756 C C . ARG A 1 223 ? -5.541 18.525 9.363 1.00 95.75 223 ARG A C 1
ATOM 1758 O O . ARG A 1 223 ? -4.837 19.503 9.102 1.00 95.75 223 ARG A O 1
ATOM 1765 N N . GLY A 1 224 ? -6.626 18.210 8.655 1.00 94.00 224 GLY A N 1
ATOM 1766 C CA . GLY A 1 224 ? -7.118 18.965 7.495 1.00 94.00 224 GLY A CA 1
ATOM 1767 C C . GLY A 1 224 ? -6.449 18.613 6.162 1.00 94.00 224 GLY A C 1
ATOM 1768 O O . GLY A 1 224 ? -6.660 19.313 5.172 1.00 94.00 224 GLY A O 1
ATOM 1769 N N . LYS A 1 225 ? -5.640 17.548 6.121 1.00 95.31 225 LYS A N 1
ATOM 1770 C CA . LYS A 1 225 ? -5.020 16.996 4.911 1.00 95.31 225 LYS A CA 1
ATOM 1771 C C . LYS A 1 225 ? -5.577 15.601 4.613 1.00 95.31 225 LYS A C 1
ATOM 1773 O O . LYS A 1 225 ? -5.673 14.809 5.549 1.00 95.31 225 LYS A O 1
ATOM 1778 N N . PRO A 1 226 ? -5.9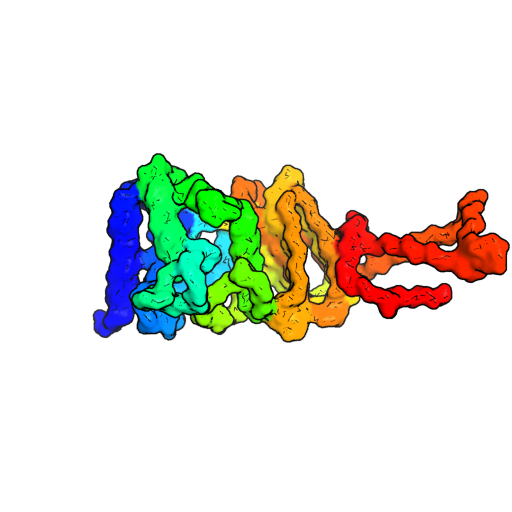53 15.285 3.360 1.00 95.50 226 PRO A N 1
ATOM 1779 C CA . PRO A 1 226 ? -6.491 13.972 3.041 1.00 95.50 226 PRO A CA 1
ATOM 1780 C C . PRO A 1 226 ? -5.405 12.905 2.848 1.00 95.50 226 PRO A C 1
ATOM 1782 O O . PRO A 1 226 ? -4.458 13.090 2.082 1.00 95.50 226 PRO A O 1
ATOM 1785 N N . TYR A 1 227 ? -5.611 11.750 3.477 1.00 97.88 227 TYR A N 1
ATOM 1786 C CA . TYR A 1 227 ? -4.784 10.548 3.342 1.00 97.88 227 TYR A CA 1
ATOM 1787 C C . TYR A 1 227 ? -5.667 9.340 3.012 1.00 97.88 227 TYR A C 1
ATOM 1789 O O . TYR A 1 227 ? -6.884 9.375 3.193 1.00 97.88 227 TYR A O 1
ATOM 1797 N N . GLY A 1 228 ? -5.058 8.257 2.528 1.00 98.00 228 GLY A N 1
ATOM 1798 C CA . GLY A 1 228 ? -5.719 6.960 2.434 1.00 98.00 228 GLY A CA 1
ATOM 1799 C C . GLY A 1 228 ? -5.730 6.282 3.800 1.00 98.00 228 GLY A C 1
ATOM 1800 O O . GLY A 1 228 ? -4.712 5.736 4.222 1.00 98.00 228 GLY A O 1
ATOM 1801 N N . PHE A 1 229 ? -6.866 6.305 4.489 1.00 98.62 229 PHE A N 1
ATOM 1802 C CA . PHE A 1 229 ? -7.056 5.617 5.762 1.00 98.62 229 PHE A CA 1
ATOM 1803 C C . PHE A 1 229 ? -7.783 4.303 5.544 1.00 98.62 229 PHE A C 1
ATOM 1805 O O . PHE A 1 229 ? -8.841 4.278 4.916 1.00 98.62 229 PHE A O 1
ATOM 1812 N N . SER A 1 230 ? -7.235 3.212 6.072 1.00 98.75 230 SER A N 1
ATOM 1813 C CA . SER A 1 230 ? -7.846 1.894 5.930 1.00 98.75 230 SER A CA 1
ATOM 1814 C C . SER A 1 230 ? -7.833 1.094 7.222 1.00 98.75 230 SER A C 1
ATOM 1816 O O . SER A 1 230 ? -6.929 1.231 8.041 1.00 98.75 230 SER A O 1
ATOM 1818 N N . VAL A 1 231 ? -8.825 0.218 7.376 1.00 98.69 231 VAL A N 1
ATOM 1819 C CA . VAL A 1 231 ? -8.845 -0.831 8.400 1.00 98.69 231 VAL A CA 1
ATOM 1820 C C . VAL A 1 231 ? -9.109 -2.173 7.733 1.00 98.69 231 VAL A C 1
ATOM 1822 O O . VAL A 1 231 ? -10.038 -2.284 6.930 1.00 98.69 231 VAL A O 1
ATOM 1825 N N . MET A 1 232 ? -8.312 -3.186 8.072 1.00 98.69 232 MET A N 1
ATOM 1826 C CA . MET A 1 232 ? -8.473 -4.563 7.600 1.00 98.69 232 MET A CA 1
ATOM 1827 C C . MET A 1 232 ? -8.563 -5.547 8.769 1.00 98.69 232 MET A C 1
ATOM 1829 O O . MET A 1 232 ? -7.990 -5.306 9.833 1.00 98.69 232 MET A O 1
ATOM 1833 N N . THR A 1 233 ? -9.277 -6.653 8.568 1.00 98.38 233 THR A N 1
ATOM 1834 C CA . THR A 1 233 ? -9.450 -7.728 9.555 1.00 98.38 233 THR A CA 1
ATOM 1835 C C . THR A 1 233 ? -8.948 -9.060 9.016 1.00 98.38 233 THR A C 1
ATOM 1837 O O . THR A 1 233 ? -9.088 -9.343 7.826 1.00 98.38 233 THR A O 1
ATOM 1840 N N . VAL A 1 234 ? -8.386 -9.883 9.901 1.00 98.25 234 VAL A N 1
ATOM 1841 C CA . VAL A 1 234 ? -7.979 -11.264 9.614 1.00 98.25 234 VAL A CA 1
ATOM 1842 C C . VAL A 1 234 ? -8.717 -12.202 10.564 1.00 98.25 234 VAL A C 1
ATOM 1844 O O . VAL A 1 234 ? -8.734 -11.956 11.772 1.00 98.25 234 VAL A O 1
ATOM 1847 N N . ASP A 1 235 ? -9.294 -13.267 10.017 1.00 97.06 235 ASP A N 1
ATOM 1848 C CA . ASP A 1 235 ? -10.002 -14.328 10.738 1.00 97.06 235 ASP A CA 1
ATOM 1849 C C . ASP A 1 235 ? -9.639 -15.702 10.150 1.00 97.06 235 ASP A C 1
ATOM 1851 O O . ASP A 1 235 ? -9.575 -15.890 8.930 1.00 97.06 235 ASP A O 1
ATOM 1855 N N . GLY A 1 236 ? -9.345 -16.669 11.018 1.00 95.62 236 GLY A N 1
ATOM 1856 C CA . GLY A 1 236 ? -8.895 -18.006 10.637 1.00 95.62 236 GLY A CA 1
ATOM 1857 C C . GLY A 1 236 ? -7.657 -18.006 9.733 1.00 95.62 236 GLY A C 1
ATOM 1858 O O . GLY A 1 236 ? -7.531 -18.877 8.871 1.00 95.62 236 GLY A O 1
ATOM 1859 N N . GLY A 1 237 ? -6.774 -17.017 9.880 1.00 94.38 237 GLY A N 1
ATOM 1860 C CA . GLY A 1 237 ? -5.591 -16.809 9.045 1.00 94.38 237 GLY A CA 1
ATOM 1861 C C . GLY A 1 237 ? -5.861 -16.230 7.651 1.00 94.38 237 GLY A C 1
ATOM 1862 O O . GLY A 1 237 ? -4.931 -16.172 6.849 1.00 94.38 237 GLY A O 1
ATOM 1863 N N . ASN A 1 238 ? -7.090 -15.798 7.349 1.00 97.00 238 ASN A N 1
ATOM 1864 C CA . ASN A 1 238 ? -7.460 -15.204 6.062 1.00 97.00 238 ASN A CA 1
ATOM 1865 C C . ASN A 1 238 ? -7.940 -13.762 6.237 1.00 97.00 238 ASN A C 1
ATOM 1867 O O . ASN A 1 238 ? -8.526 -13.411 7.258 1.00 97.00 238 ASN A O 1
ATOM 1871 N N . LEU A 1 239 ? -7.721 -12.928 5.226 1.00 97.50 239 LEU A N 1
ATOM 1872 C CA . LEU A 1 239 ? -8.268 -11.586 5.151 1.00 97.50 239 LEU A CA 1
ATOM 1873 C C . LEU A 1 239 ? -9.796 -11.695 5.070 1.00 97.50 239 LEU A C 1
ATOM 1875 O O . LEU A 1 239 ? -10.325 -12.322 4.155 1.00 97.50 239 LEU A O 1
ATOM 1879 N N . ASP A 1 240 ? -10.494 -11.081 6.020 1.00 95.75 240 ASP A N 1
ATOM 1880 C CA . ASP A 1 240 ? -11.957 -11.131 6.109 1.00 95.75 240 ASP A CA 1
ATOM 1881 C C . ASP A 1 240 ? -12.583 -9.865 5.510 1.00 95.75 240 ASP A C 1
ATOM 1883 O O . ASP A 1 240 ? -13.358 -9.926 4.553 1.00 95.75 240 ASP A O 1
ATOM 1887 N N . ARG A 1 241 ? -12.244 -8.682 6.041 1.00 94.75 241 ARG A N 1
ATOM 1888 C CA . ARG A 1 241 ? -12.850 -7.411 5.616 1.00 94.75 241 ARG A CA 1
ATOM 1889 C C . ARG A 1 241 ? -11.827 -6.299 5.479 1.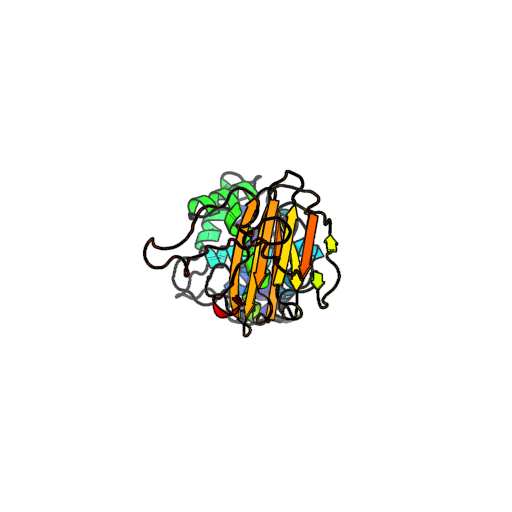00 94.75 241 ARG A C 1
ATOM 1891 O O . ARG A 1 241 ? -10.783 -6.293 6.126 1.00 94.75 241 ARG A O 1
ATOM 1898 N N . ARG A 1 242 ? -12.189 -5.314 4.657 1.00 95.56 242 ARG A N 1
ATOM 1899 C CA . ARG A 1 242 ? -11.434 -4.089 4.397 1.00 95.56 242 ARG A CA 1
ATOM 1900 C C . ARG A 1 242 ? -12.383 -2.899 4.295 1.00 95.56 242 ARG A C 1
ATOM 1902 O O . ARG A 1 242 ? -13.432 -2.993 3.660 1.00 95.56 242 ARG A O 1
ATOM 1909 N N . TRP A 1 243 ? -11.974 -1.769 4.860 1.00 97.44 243 TRP A N 1
ATOM 1910 C CA . TRP A 1 243 ? -12.594 -0.463 4.644 1.00 97.44 243 TRP A CA 1
ATOM 1911 C C . TRP A 1 243 ? -11.520 0.567 4.388 1.00 97.44 243 TRP A C 1
ATOM 1913 O O . TRP A 1 243 ? -10.514 0.569 5.089 1.00 97.44 243 TRP A O 1
ATOM 1923 N N . THR A 1 244 ? -11.772 1.447 3.429 1.00 97.06 244 THR A N 1
ATOM 1924 C CA . THR A 1 244 ? -10.828 2.469 2.988 1.00 97.06 244 THR A CA 1
ATOM 1925 C C . THR A 1 244 ? -11.581 3.771 2.753 1.00 97.06 244 THR A C 1
ATOM 1927 O O . THR A 1 244 ? -12.690 3.760 2.216 1.00 97.06 244 THR A O 1
ATOM 1930 N N . SER A 1 245 ? -10.978 4.886 3.149 1.00 96.56 245 SER A N 1
ATOM 1931 C CA . SER A 1 245 ? -11.452 6.239 2.874 1.00 96.56 245 SER A CA 1
ATOM 1932 C C . SER A 1 245 ? -10.276 7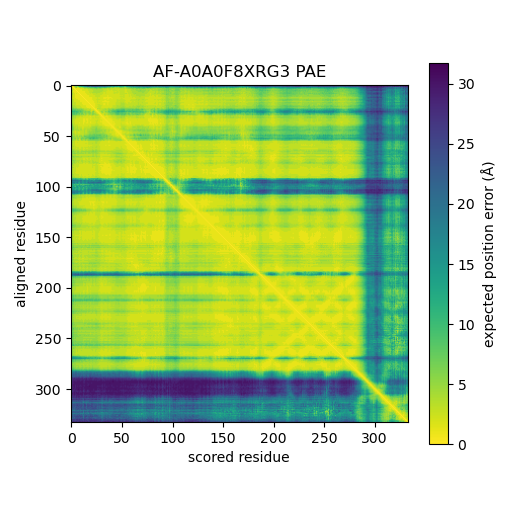.118 2.468 1.00 96.56 245 SER A C 1
ATOM 1934 O O . SER A 1 245 ? -9.228 7.078 3.110 1.00 96.56 245 SER A O 1
ATOM 1936 N N . TYR A 1 246 ? -10.457 7.928 1.426 1.00 96.50 246 TYR A N 1
ATOM 1937 C CA . TYR A 1 246 ? -9.563 9.043 1.130 1.00 96.50 246 TYR A CA 1
ATOM 1938 C C . TYR A 1 246 ? -10.198 10.328 1.659 1.00 96.50 246 TYR A C 1
ATOM 1940 O O . TYR A 1 246 ? -11.104 10.891 1.041 1.00 96.50 246 TYR A O 1
ATOM 1948 N N . SER A 1 247 ? -9.775 10.747 2.845 1.00 95.75 247 SER A N 1
ATOM 1949 C CA . SER A 1 247 ? -10.401 11.836 3.597 1.00 95.75 247 SER A CA 1
ATOM 1950 C C . SER A 1 247 ? -9.416 12.454 4.583 1.00 95.75 247 SER A C 1
ATOM 1952 O O . SER A 1 247 ? -8.332 11.921 4.810 1.00 95.75 247 SER A O 1
ATOM 1954 N N . ASP A 1 248 ? -9.780 13.601 5.157 1.00 95.69 248 ASP A N 1
ATOM 1955 C CA . ASP A 1 248 ? -9.021 14.229 6.243 1.00 95.69 248 ASP A CA 1
ATOM 1956 C C . ASP A 1 248 ? -9.234 13.534 7.592 1.00 95.69 248 ASP A C 1
ATOM 1958 O O . ASP A 1 248 ? -8.381 13.615 8.465 1.00 95.69 248 ASP A O 1
ATOM 1962 N N . THR A 1 249 ? -10.340 12.812 7.749 1.00 95.94 249 THR A N 1
ATOM 1963 C CA . THR A 1 249 ? -10.686 12.053 8.947 1.00 95.94 249 THR A CA 1
ATOM 1964 C C . THR A 1 249 ? -11.327 10.724 8.567 1.00 95.94 249 THR A C 1
ATOM 1966 O O . THR A 1 249 ? -12.042 10.624 7.568 1.00 95.94 249 THR A O 1
ATOM 1969 N N . PHE A 1 250 ? -11.077 9.676 9.345 1.00 95.94 250 PHE A N 1
ATOM 1970 C CA . PHE A 1 250 ? -11.740 8.383 9.185 1.00 95.94 250 PHE A CA 1
ATOM 1971 C C . PHE A 1 250 ? -11.795 7.663 10.525 1.00 95.94 250 PHE A C 1
ATOM 1973 O O . PHE A 1 250 ? -10.793 7.578 11.223 1.00 95.94 250 PHE A O 1
ATOM 1980 N N . THR A 1 251 ? -12.944 7.092 10.869 1.00 94.69 251 THR A N 1
ATOM 1981 C CA . THR A 1 251 ? -13.083 6.280 12.080 1.00 94.69 251 THR A CA 1
ATOM 1982 C C . THR A 1 251 ? -13.723 4.955 11.728 1.00 94.69 251 THR A C 1
ATOM 1984 O O . THR A 1 251 ? -14.712 4.895 10.991 1.00 94.69 251 THR A O 1
ATOM 1987 N N . ARG A 1 252 ? -13.179 3.877 12.291 1.00 93.56 252 ARG A N 1
ATOM 1988 C CA . ARG A 1 252 ? -13.726 2.540 12.125 1.00 93.56 252 ARG A CA 1
ATOM 1989 C C . ARG A 1 252 ? -13.602 1.726 13.402 1.00 93.56 252 ARG A C 1
ATOM 1991 O O . ARG A 1 252 ? -12.498 1.450 13.862 1.00 93.56 252 ARG 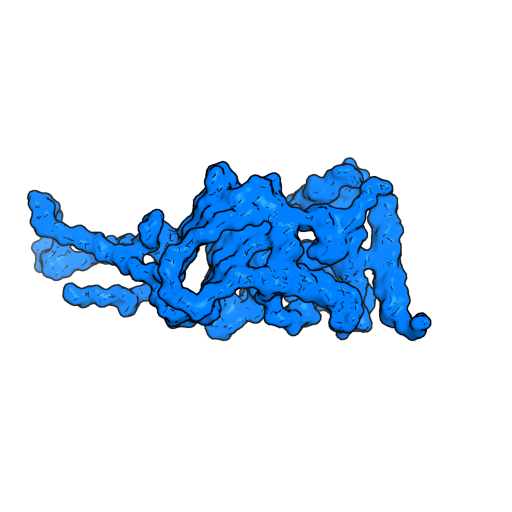A O 1
ATOM 1998 N N . THR A 1 253 ? -14.752 1.270 13.890 1.00 93.31 253 THR A N 1
ATOM 1999 C CA . THR A 1 253 ? -14.855 0.272 14.958 1.00 93.31 253 THR A CA 1
ATOM 2000 C C . THR A 1 253 ? -15.256 -1.075 14.372 1.00 93.31 253 THR A C 1
ATOM 2002 O O . THR A 1 253 ? -16.200 -1.163 13.580 1.00 93.31 253 THR A O 1
ATOM 2005 N N . VAL A 1 254 ? -14.565 -2.130 14.787 1.00 92.19 254 VAL A N 1
ATOM 2006 C CA . VAL A 1 254 ? -14.824 -3.513 14.383 1.00 92.19 254 VAL A CA 1
ATOM 2007 C C . VAL A 1 254 ? -15.006 -4.390 15.609 1.00 92.19 254 VAL A C 1
ATOM 2009 O O . VAL A 1 254 ? -14.300 -4.222 16.603 1.00 92.19 254 VAL A O 1
ATOM 2012 N N . ARG A 1 255 ? -15.940 -5.340 15.540 1.00 91.44 255 ARG A N 1
ATOM 2013 C CA . ARG A 1 255 ? -16.007 -6.425 16.520 1.00 91.44 255 ARG A CA 1
ATOM 2014 C C . ARG A 1 255 ? -14.798 -7.344 16.329 1.00 91.44 255 ARG A C 1
ATOM 2016 O O . ARG A 1 255 ? -14.617 -7.881 15.241 1.00 91.44 255 ARG A O 1
ATOM 2023 N N . SER A 1 256 ? -13.982 -7.502 17.367 1.00 93.19 256 SER A N 1
ATOM 2024 C CA . SER A 1 256 ? -12.681 -8.182 17.322 1.00 93.19 256 SER A CA 1
ATOM 2025 C C . SER A 1 256 ? -12.605 -9.474 18.128 1.00 93.19 256 SER A C 1
ATOM 2027 O O . SER A 1 256 ? -11.611 -10.179 18.006 1.00 93.19 256 SER A O 1
ATOM 2029 N N . ALA A 1 257 ? -13.642 -9.813 18.901 1.00 90.81 257 ALA A N 1
ATOM 2030 C CA . ALA A 1 257 ? -13.667 -10.989 19.782 1.00 90.81 257 ALA A CA 1
ATOM 2031 C C . ALA A 1 257 ? -13.303 -12.318 19.093 1.00 90.81 257 ALA A C 1
ATOM 2033 O O . ALA A 1 257 ? -12.718 -13.192 19.726 1.00 90.81 257 ALA A O 1
ATOM 2034 N N . ASP A 1 258 ? -13.625 -12.455 17.806 1.00 92.19 258 ASP A N 1
ATOM 2035 C CA . ASP A 1 258 ? -13.362 -13.669 17.025 1.00 92.19 258 ASP A CA 1
ATOM 2036 C C . ASP A 1 258 ? -12.265 -13.464 15.965 1.00 92.19 258 ASP A C 1
ATOM 2038 O O . ASP A 1 258 ? -11.999 -14.364 15.183 1.00 92.19 258 ASP A O 1
ATOM 2042 N N . LEU A 1 259 ? -11.622 -12.291 15.924 1.00 96.25 259 LEU A N 1
ATOM 2043 C CA . LEU A 1 259 ? -10.611 -11.968 14.917 1.00 96.25 259 LEU A CA 1
ATOM 2044 C C . LEU A 1 259 ? -9.202 -12.326 15.398 1.00 96.25 259 LEU A C 1
ATOM 2046 O O . LEU A 1 259 ? -8.826 -12.064 16.545 1.00 96.25 259 LEU A O 1
ATOM 2050 N N . ASP A 1 260 ? -8.378 -12.821 14.476 1.00 96.81 260 ASP A N 1
ATOM 2051 C CA . ASP A 1 260 ? -6.951 -13.024 14.714 1.00 96.81 260 ASP A CA 1
ATOM 2052 C C . ASP A 1 260 ? -6.230 -11.679 14.799 1.00 96.81 260 ASP A C 1
ATOM 2054 O O . ASP A 1 260 ? -5.425 -11.450 15.707 1.00 96.81 260 ASP A O 1
ATOM 2058 N N . ARG A 1 261 ? -6.504 -10.788 13.834 1.00 97.50 261 ARG A N 1
ATOM 2059 C CA . ARG A 1 261 ? -5.814 -9.501 13.677 1.00 97.50 261 ARG A CA 1
ATOM 2060 C C . ARG A 1 261 ? -6.759 -8.408 13.196 1.00 97.50 261 ARG A C 1
ATOM 2062 O O . ARG A 1 261 ? -7.697 -8.657 12.438 1.00 97.50 261 ARG A O 1
ATOM 2069 N N . VAL A 1 262 ? -6.461 -7.177 13.597 1.00 98.19 262 VAL A N 1
ATOM 2070 C CA . VAL A 1 262 ? -7.053 -5.958 13.033 1.00 98.19 262 VAL A CA 1
ATOM 2071 C C . VAL A 1 262 ? -5.922 -4.973 12.792 1.00 98.19 262 VAL A C 1
ATOM 2073 O O . VAL A 1 262 ? -5.182 -4.662 13.723 1.00 98.19 262 VAL A O 1
ATOM 2076 N N . VAL A 1 263 ? -5.795 -4.464 11.570 1.00 98.56 263 VAL A N 1
ATOM 2077 C CA . VAL A 1 263 ? -4.761 -3.487 11.215 1.00 98.56 263 VAL A CA 1
ATOM 2078 C C . VAL A 1 263 ? -5.384 -2.182 10.737 1.00 98.56 263 VAL A C 1
ATOM 2080 O O . VAL A 1 263 ? -6.313 -2.188 9.933 1.00 98.56 263 VAL A O 1
ATOM 2083 N N . GLY A 1 264 ? -4.865 -1.066 11.236 1.00 98.62 264 GLY A N 1
ATOM 2084 C CA . GLY A 1 264 ? -5.071 0.271 10.697 1.00 98.62 264 GLY A CA 1
ATOM 2085 C C . GLY A 1 264 ? -3.891 0.667 9.812 1.00 98.62 264 GLY A C 1
ATOM 2086 O O . GLY A 1 264 ? -2.740 0.454 10.195 1.00 98.62 264 GLY A O 1
ATOM 2087 N N . VAL A 1 265 ? -4.166 1.238 8.641 1.00 98.75 265 VAL A N 1
ATOM 2088 C CA . VAL A 1 265 ? -3.153 1.636 7.653 1.00 98.75 265 VAL A CA 1
ATOM 2089 C C . VAL A 1 265 ? -3.370 3.085 7.245 1.00 98.75 265 VAL A C 1
ATOM 2091 O O . VAL A 1 265 ? -4.489 3.484 6.920 1.00 98.75 265 VAL A O 1
ATOM 2094 N N . VAL A 1 266 ? -2.286 3.858 7.230 1.00 98.56 266 VAL A N 1
ATOM 2095 C CA . VAL A 1 266 ? -2.254 5.221 6.691 1.00 98.56 266 VAL A CA 1
ATOM 2096 C C . VAL A 1 266 ? -1.374 5.221 5.450 1.00 98.56 266 VAL A C 1
ATOM 2098 O O . VAL A 1 266 ? -0.221 4.805 5.524 1.00 98.56 266 VAL A O 1
ATOM 2101 N N . SER A 1 267 ? -1.909 5.703 4.329 1.00 98.31 267 SER A N 1
ATOM 2102 C CA . SER A 1 267 ? -1.203 5.864 3.053 1.00 98.31 267 SER A CA 1
ATOM 2103 C C . SER A 1 267 ? -1.172 7.336 2.659 1.00 98.31 267 SER A C 1
ATOM 2105 O O . SER A 1 267 ? -2.220 7.971 2.515 1.00 98.31 267 SER A O 1
ATOM 2107 N N . ALA A 1 268 ? 0.023 7.887 2.489 1.00 97.19 268 ALA A N 1
ATOM 2108 C CA . ALA A 1 268 ? 0.237 9.255 2.043 1.00 97.19 268 ALA A CA 1
ATOM 2109 C C . ALA A 1 268 ? 0.507 9.315 0.542 1.00 97.19 268 ALA A C 1
ATOM 2111 O O . ALA A 1 268 ? 1.104 8.405 -0.021 1.00 97.19 268 ALA A O 1
ATOM 2112 N N . PHE A 1 269 ? 0.063 10.405 -0.084 1.00 89.12 269 PHE A N 1
ATOM 2113 C CA . PHE A 1 269 ? 0.147 10.620 -1.529 1.00 89.12 269 PHE A CA 1
ATOM 2114 C C . PHE A 1 269 ? 1.096 11.749 -1.883 1.00 89.12 269 PHE A C 1
ATOM 2116 O O . PHE A 1 269 ? 2.290 11.527 -1.995 1.00 89.12 269 PHE A O 1
ATOM 2123 N N . ASP A 1 270 ? 0.592 12.972 -1.968 1.00 85.56 270 ASP A N 1
ATOM 2124 C CA . ASP A 1 270 ? 1.394 14.134 -2.363 1.00 85.56 270 ASP A CA 1
ATOM 2125 C C . ASP A 1 270 ? 1.799 14.977 -1.153 1.00 85.56 270 ASP A C 1
ATOM 2127 O O . ASP A 1 270 ? 2.426 16.028 -1.268 1.00 85.56 270 ASP A O 1
ATOM 2131 N N . GLN A 1 271 ? 1.368 14.554 0.032 1.00 85.31 271 GLN A N 1
ATOM 2132 C CA . GLN A 1 271 ? 1.322 15.393 1.211 1.00 85.31 271 GLN A CA 1
ATOM 2133 C C . GLN A 1 271 ? 2.263 14.845 2.268 1.00 85.31 271 GLN A C 1
ATOM 2135 O O . GLN A 1 271 ? 2.106 13.717 2.727 1.00 85.31 271 GLN A O 1
ATOM 2140 N N . THR A 1 272 ? 3.191 15.694 2.697 1.00 93.19 272 THR A N 1
ATOM 2141 C CA . THR A 1 272 ? 3.912 15.502 3.952 1.00 93.19 272 THR A CA 1
ATOM 2142 C C . THR A 1 272 ? 3.077 16.031 5.111 1.00 93.19 272 THR A C 1
ATOM 2144 O O . THR A 1 272 ? 2.455 17.099 4.996 1.00 93.19 272 THR A O 1
ATOM 2147 N N . GLY A 1 273 ? 3.119 15.372 6.263 1.00 94.50 273 GLY A N 1
ATOM 2148 C CA . GLY A 1 273 ? 2.595 15.944 7.498 1.00 94.50 273 GLY A CA 1
ATOM 2149 C C . GLY A 1 273 ? 2.369 14.942 8.615 1.00 94.50 273 GLY A C 1
ATOM 2150 O O . GLY A 1 273 ? 2.507 13.738 8.434 1.00 94.50 273 GLY A O 1
ATOM 2151 N N . LEU A 1 274 ? 1.982 15.479 9.770 1.00 96.56 274 LEU A N 1
ATOM 2152 C CA . LEU A 1 274 ? 1.555 14.684 10.912 1.00 96.56 274 LEU A CA 1
ATOM 2153 C C . LEU A 1 274 ? 0.142 14.147 10.683 1.00 96.56 274 LEU A C 1
ATOM 2155 O O . LEU A 1 274 ? -0.740 14.895 10.252 1.00 96.56 274 LEU A O 1
ATOM 2159 N N . VAL A 1 275 ? -0.066 12.886 11.043 1.00 97.50 275 VAL A N 1
ATOM 2160 C CA . VAL A 1 275 ? -1.381 12.243 11.124 1.00 97.50 275 VAL A CA 1
ATOM 2161 C C . VAL A 1 275 ? -1.573 11.768 12.551 1.00 97.50 275 VAL A C 1
ATOM 2163 O O . VAL A 1 275 ? -0.694 11.101 13.080 1.00 97.50 275 VAL A O 1
ATOM 2166 N N . ASP A 1 276 ? -2.705 12.080 13.172 1.00 98.38 276 ASP A N 1
ATOM 2167 C CA . ASP A 1 276 ? -3.065 11.512 14.467 1.00 98.38 276 ASP A CA 1
ATOM 2168 C C . ASP A 1 276 ? -3.772 10.172 14.255 1.00 98.38 276 ASP A C 1
ATOM 2170 O O . ASP A 1 276 ? -4.835 10.099 13.637 1.00 98.38 276 ASP A O 1
ATOM 2174 N N . VAL A 1 277 ? -3.176 9.101 14.774 1.00 98.25 277 VAL A N 1
ATOM 2175 C CA . VAL A 1 277 ? -3.713 7.741 14.727 1.00 98.25 277 VAL A CA 1
ATOM 2176 C C . VAL A 1 277 ? -4.065 7.326 16.142 1.00 98.25 277 VAL A C 1
ATOM 2178 O O . VAL A 1 277 ? -3.202 6.994 16.953 1.00 98.25 277 VAL A O 1
ATOM 2181 N N . SER A 1 278 ? -5.355 7.372 16.443 1.00 97.19 278 SER A N 1
ATOM 2182 C CA . SER A 1 278 ? -5.900 6.974 17.731 1.00 97.19 278 SER A CA 1
ATOM 2183 C C . SER A 1 278 ? -6.484 5.574 17.656 1.00 97.19 278 SER A C 1
ATOM 2185 O O . SER A 1 278 ? -7.235 5.264 16.734 1.00 97.19 278 SER A O 1
ATOM 2187 N N . TYR A 1 279 ? -6.158 4.725 18.620 1.00 96.31 279 TYR A N 1
ATOM 2188 C CA . TYR A 1 279 ? -6.601 3.339 18.623 1.00 96.31 279 TYR A CA 1
ATOM 2189 C C . TYR A 1 279 ? -6.744 2.772 20.029 1.00 96.31 279 TYR A C 1
ATOM 2191 O O . TYR A 1 279 ? -6.144 3.236 21.002 1.00 96.31 279 TYR A O 1
ATOM 2199 N N . GLY A 1 280 ? -7.541 1.716 20.130 1.00 94.31 280 GLY A N 1
ATOM 2200 C CA . GLY A 1 280 ? -7.679 0.948 21.355 1.00 94.31 280 GLY A CA 1
ATOM 2201 C C . GLY A 1 280 ? -8.877 0.019 21.325 1.00 94.31 280 GLY A C 1
ATOM 2202 O O . GLY A 1 280 ? -9.708 0.059 20.412 1.00 94.31 280 GLY A O 1
ATOM 2203 N N . TYR A 1 281 ? -8.978 -0.788 22.375 1.00 91.19 281 TYR A N 1
ATOM 2204 C CA . TYR A 1 281 ? -10.193 -1.538 22.637 1.00 91.19 281 TYR A CA 1
ATOM 2205 C C . TYR A 1 281 ? -11.276 -0.609 23.170 1.00 91.19 281 TYR A C 1
ATOM 2207 O O . TYR A 1 281 ? -11.014 0.276 23.991 1.00 91.19 281 TYR A O 1
ATOM 2215 N N . VAL A 1 282 ? -12.500 -0.812 22.701 1.00 86.25 282 VAL A N 1
ATOM 2216 C CA . VAL A 1 282 ? -13.653 -0.001 23.088 1.00 86.25 282 VAL A CA 1
ATOM 2217 C C . VAL A 1 282 ? -14.812 -0.889 23.508 1.00 86.25 282 VAL A C 1
ATOM 2219 O O . VAL A 1 282 ? -14.940 -2.031 23.079 1.00 86.25 282 VAL A O 1
ATOM 2222 N N . GLN A 1 283 ? -15.673 -0.344 24.359 1.00 81.62 283 GLN A N 1
ATOM 2223 C CA . GLN A 1 283 ? -16.975 -0.925 24.655 1.00 81.62 283 GLN A CA 1
ATOM 2224 C C . GLN A 1 283 ? -18.022 0.001 24.037 1.00 81.62 283 GLN A C 1
ATOM 2226 O O . GLN A 1 283 ? -18.178 1.125 24.526 1.00 81.62 283 GLN A O 1
ATOM 2231 N N . PRO A 1 284 ? -18.688 -0.397 22.939 1.00 69.06 284 PRO A N 1
ATOM 2232 C CA . PRO A 1 284 ? -19.776 0.393 22.390 1.00 69.06 284 PRO A CA 1
ATOM 2233 C C . PRO A 1 284 ? -20.880 0.519 23.443 1.00 69.06 284 PRO A C 1
ATOM 2235 O O . PRO A 1 284 ? -21.239 -0.451 24.111 1.00 69.06 284 PRO A O 1
ATOM 2238 N N . ALA A 1 285 ? -21.397 1.733 23.613 1.00 64.12 285 ALA A N 1
ATOM 2239 C CA . ALA A 1 285 ? -22.469 2.023 24.554 1.00 64.12 285 ALA A CA 1
ATOM 2240 C C . ALA A 1 285 ? -23.773 2.228 23.781 1.00 64.12 285 ALA A C 1
ATOM 2242 O O . ALA A 1 285 ? -23.854 3.086 22.906 1.00 64.12 285 ALA A O 1
ATOM 2243 N N . ILE A 1 286 ? -24.810 1.463 24.124 1.00 59.78 286 ILE A N 1
ATOM 2244 C CA . ILE A 1 286 ? -26.147 1.638 23.553 1.00 59.78 286 ILE A CA 1
ATOM 2245 C C . ILE A 1 286 ? -26.935 2.567 24.475 1.00 59.78 286 ILE A C 1
ATOM 2247 O O . ILE A 1 286 ? -27.287 2.201 25.595 1.00 59.78 286 ILE A O 1
ATOM 2251 N N . ASN A 1 287 ? -27.239 3.772 23.997 1.00 55.09 287 ASN A N 1
ATOM 2252 C CA . ASN A 1 287 ? -28.098 4.711 24.713 1.00 55.09 287 ASN A CA 1
ATOM 2253 C C . ASN A 1 287 ? -29.554 4.525 24.270 1.00 55.09 287 ASN A C 1
ATOM 2255 O O . ASN A 1 287 ? -30.009 5.153 23.315 1.00 55.09 287 ASN A O 1
ATOM 2259 N N . ILE A 1 288 ? -30.308 3.683 24.977 1.00 56.16 288 ILE A N 1
ATOM 2260 C CA . ILE A 1 288 ? -31.760 3.598 24.784 1.00 56.16 288 ILE A CA 1
ATOM 2261 C C . ILE A 1 288 ? -32.397 4.765 25.540 1.00 56.16 288 ILE A C 1
ATOM 2263 O O . ILE A 1 288 ? -32.354 4.820 26.769 1.00 56.16 288 ILE A O 1
ATOM 2267 N N . LYS A 1 289 ? -32.984 5.721 24.813 1.00 48.62 289 LYS A N 1
ATOM 2268 C CA . LYS A 1 289 ? -33.822 6.750 25.438 1.00 48.62 289 LYS A CA 1
ATOM 2269 C C . LYS A 1 289 ? -35.104 6.088 25.927 1.00 48.62 289 LYS A C 1
ATOM 2271 O O . LYS A 1 289 ? -35.882 5.585 25.121 1.00 48.62 289 LYS A O 1
ATOM 2276 N N . ASP A 1 290 ? -35.310 6.098 27.237 1.00 50.66 290 ASP A N 1
ATOM 2277 C CA . ASP A 1 290 ? -36.553 5.634 27.838 1.00 50.66 290 ASP A CA 1
ATOM 2278 C C . ASP A 1 290 ? -37.708 6.577 27.418 1.00 50.66 290 ASP A C 1
ATOM 2280 O O . ASP A 1 290 ? -37.613 7.798 27.627 1.00 50.66 290 ASP A O 1
ATOM 2284 N N . PRO A 1 291 ? -38.798 6.057 26.817 1.00 52.53 291 PRO A N 1
ATOM 2285 C CA . PRO A 1 291 ? -39.970 6.850 26.448 1.00 52.53 291 PRO A CA 1
ATOM 2286 C C . PRO A 1 291 ? -40.692 7.505 27.641 1.00 52.53 291 PRO A C 1
ATOM 2288 O O . PRO A 1 291 ? -41.623 8.275 27.429 1.00 52.53 291 PRO A O 1
ATOM 2291 N N . THR A 1 292 ? -40.284 7.262 28.892 1.00 54.16 292 THR A N 1
ATOM 2292 C CA . THR A 1 292 ? -40.890 7.878 30.090 1.00 54.16 292 THR A CA 1
ATOM 2293 C C . THR A 1 292 ? -40.532 9.360 30.321 1.00 54.16 292 THR A C 1
ATOM 2295 O O . THR A 1 292 ? -41.074 9.991 31.234 1.00 54.16 292 THR A O 1
ATOM 2298 N N . SER A 1 293 ? -39.672 9.969 29.496 1.00 47.62 293 SER A N 1
ATOM 2299 C CA . SER A 1 293 ? -39.280 11.383 29.629 1.00 47.62 293 SER A CA 1
ATOM 2300 C C . SER A 1 293 ? -40.333 12.366 29.085 1.00 47.62 293 SER A C 1
ATOM 2302 O O . SER A 1 293 ? -40.223 12.819 27.959 1.00 47.62 293 SER A O 1
ATOM 2304 N N . SER A 1 294 ? -41.353 12.688 29.898 1.00 53.50 294 SER A N 1
ATOM 2305 C CA . SER A 1 294 ? -42.360 13.787 29.801 1.00 53.50 294 SER A CA 1
ATOM 2306 C C . SER A 1 294 ? -43.114 14.050 28.475 1.00 53.50 294 SER A C 1
ATOM 2308 O O . SER A 1 294 ? -44.107 14.778 28.489 1.00 53.50 294 SER A O 1
ATOM 2310 N N . ALA A 1 295 ? -42.725 13.425 27.371 1.00 52.41 295 ALA A N 1
ATOM 2311 C CA . ALA A 1 295 ? -43.322 13.434 26.047 1.00 52.41 295 ALA A CA 1
ATOM 2312 C C . ALA A 1 295 ? -43.212 12.003 25.497 1.00 52.41 295 ALA A C 1
ATOM 2314 O O . ALA A 1 295 ? -42.245 11.653 24.825 1.00 52.41 295 ALA A O 1
ATOM 2315 N N . PHE A 1 296 ? -44.176 11.152 25.850 1.00 49.88 296 PHE A N 1
ATOM 2316 C CA . PHE A 1 296 ? -44.230 9.781 25.351 1.00 49.88 296 PHE A CA 1
ATOM 2317 C C . PHE A 1 296 ? -45.071 9.717 24.072 1.00 49.88 296 PHE A C 1
ATOM 2319 O O . PHE A 1 296 ? -46.165 10.277 24.005 1.00 49.88 296 PHE A O 1
ATOM 2326 N N . GLU A 1 297 ? -44.570 8.997 23.074 1.00 55.75 297 GLU A N 1
ATOM 2327 C CA . GLU A 1 297 ? -45.357 8.477 21.956 1.00 55.75 297 GLU A CA 1
ATOM 2328 C C . GLU A 1 297 ? -45.768 7.048 22.327 1.00 55.75 297 GLU A C 1
ATOM 2330 O O . GLU A 1 297 ? -44.931 6.253 22.764 1.00 55.75 297 GLU A O 1
ATOM 2335 N N . MET A 1 298 ? -47.053 6.706 22.200 1.00 59.19 298 MET A N 1
ATOM 2336 C CA . MET A 1 298 ? -47.472 5.314 22.378 1.00 59.19 298 MET A CA 1
ATOM 2337 C C . MET A 1 298 ? -46.982 4.504 21.179 1.00 59.19 298 MET A C 1
ATOM 2339 O O . MET A 1 298 ? -47.480 4.669 20.068 1.00 59.19 298 MET A O 1
ATOM 2343 N N . VAL A 1 299 ? -46.002 3.634 21.408 1.00 59.88 299 VAL A N 1
ATOM 2344 C CA . VAL A 1 299 ? -45.442 2.741 20.390 1.00 59.88 299 VAL A CA 1
ATOM 2345 C C . VAL A 1 299 ? -46.032 1.336 20.537 1.00 59.88 299 VAL A C 1
ATOM 2347 O O . VAL A 1 299 ? -46.079 0.789 21.634 1.00 59.88 299 VAL A O 1
ATOM 2350 N N . GLY A 1 300 ? -46.512 0.770 19.427 1.00 60.47 300 GLY A N 1
ATOM 2351 C CA . GLY A 1 300 ? -47.195 -0.528 19.369 1.00 60.47 300 GLY A CA 1
ATOM 2352 C C . GLY A 1 300 ? -48.454 -0.476 18.497 1.00 60.47 300 GLY A C 1
ATOM 2353 O O . GLY A 1 300 ? -48.908 0.602 18.109 1.00 60.47 300 GLY A O 1
ATOM 2354 N N . MET A 1 301 ? -49.015 -1.635 18.150 1.00 57.62 301 MET A N 1
ATOM 2355 C CA . MET A 1 301 ? -50.305 -1.682 17.451 1.00 57.62 301 MET A CA 1
ATOM 2356 C C . MET A 1 301 ? -51.432 -1.285 18.419 1.00 57.62 301 MET A C 1
ATOM 2358 O O . MET A 1 301 ? -51.346 -1.546 19.618 1.00 57.62 301 MET A O 1
ATOM 2362 N N . ALA A 1 302 ? -52.507 -0.671 17.914 1.00 60.81 302 ALA A N 1
ATOM 2363 C CA . ALA A 1 302 ? -53.623 -0.195 18.745 1.00 60.81 302 ALA A CA 1
ATOM 2364 C C . ALA A 1 302 ? -54.310 -1.315 19.559 1.00 60.81 302 ALA A C 1
ATOM 2366 O O . ALA A 1 302 ? -54.909 -1.054 20.601 1.00 60.81 302 ALA A O 1
ATOM 2367 N N . ASP A 1 303 ? -54.220 -2.551 19.080 1.00 71.00 303 ASP A N 1
ATOM 2368 C CA . ASP A 1 303 ? -54.759 -3.779 19.660 1.00 71.00 303 ASP A CA 1
ATOM 2369 C C . ASP A 1 303 ? -53.715 -4.627 20.413 1.00 71.00 303 ASP A C 1
ATOM 2371 O O . ASP A 1 303 ? -54.100 -5.507 21.184 1.00 71.00 303 ASP A O 1
ATOM 2375 N N . ASP A 1 304 ? -52.419 -4.323 20.274 1.00 61.41 304 ASP A N 1
ATOM 2376 C CA . ASP A 1 304 ? -51.339 -4.918 21.072 1.00 61.41 304 ASP A CA 1
ATOM 2377 C C . ASP A 1 304 ? -50.205 -3.909 21.360 1.00 61.41 304 ASP A C 1
ATOM 2379 O O . ASP A 1 304 ? -49.135 -3.946 20.743 1.00 61.41 304 ASP A O 1
ATOM 2383 N N . PRO A 1 305 ? -50.410 -2.990 22.322 1.00 59.59 305 PRO A N 1
ATOM 2384 C CA . PRO A 1 305 ? -49.420 -1.975 22.682 1.00 59.59 305 PRO A CA 1
ATOM 2385 C C . PRO A 1 305 ? -48.256 -2.531 23.523 1.00 59.59 305 PRO A C 1
ATOM 2387 O O . PRO A 1 305 ? -47.455 -1.760 24.044 1.00 59.59 305 PRO A O 1
ATOM 2390 N N . ARG A 1 306 ? -48.167 -3.856 23.728 1.00 57.72 306 ARG A N 1
ATOM 2391 C CA . ARG A 1 306 ? -47.126 -4.484 24.567 1.00 57.72 306 ARG A CA 1
ATOM 2392 C C . ARG A 1 306 ? -45.850 -4.816 23.799 1.00 57.72 306 ARG A C 1
ATOM 2394 O O . ARG A 1 306 ? -44.851 -5.166 24.423 1.00 57.72 306 ARG A O 1
ATOM 2401 N N . SER A 1 307 ? -45.888 -4.698 22.475 1.00 56.59 307 SER A N 1
ATOM 2402 C CA . SER A 1 307 ? -44.812 -5.093 21.573 1.00 56.59 307 SER A CA 1
ATOM 2403 C C . SER A 1 307 ? -44.502 -3.937 20.625 1.00 56.59 307 SER A C 1
ATOM 2405 O O . SER A 1 307 ? -45.392 -3.437 19.939 1.00 56.59 307 SER A O 1
ATOM 2407 N N . PHE A 1 308 ? -43.242 -3.519 20.545 1.00 61.31 308 PHE A N 1
ATOM 2408 C CA . PHE A 1 308 ? -42.795 -2.511 19.587 1.00 61.31 308 PHE A CA 1
ATOM 2409 C C . PHE A 1 308 ? -41.454 -2.921 18.978 1.00 61.31 308 PHE A C 1
ATOM 2411 O O . PHE A 1 308 ? -40.642 -3.588 19.617 1.00 61.31 308 PHE A O 1
ATOM 2418 N N . LEU A 1 309 ? -41.232 -2.549 17.717 1.00 61.38 309 LEU A N 1
ATOM 2419 C CA . LEU A 1 309 ? -39.938 -2.716 17.061 1.00 61.38 309 LEU A CA 1
ATOM 2420 C C . LEU A 1 309 ? -39.058 -1.516 17.392 1.00 61.38 309 LEU A C 1
ATOM 2422 O O . LEU A 1 309 ? -39.420 -0.377 17.100 1.00 61.38 309 LEU A O 1
ATOM 2426 N N . VAL A 1 310 ? -37.883 -1.785 17.951 1.00 64.25 310 VAL A N 1
ATOM 2427 C CA . VAL A 1 310 ? -36.824 -0.788 18.093 1.00 64.25 310 VAL A CA 1
ATOM 2428 C C . VAL A 1 310 ? -35.824 -0.986 16.969 1.00 64.25 310 VAL A C 1
ATOM 2430 O O . VAL A 1 310 ? -35.382 -2.104 16.707 1.00 64.25 310 VAL A O 1
ATOM 2433 N N . ARG A 1 311 ? -35.450 0.113 16.317 1.00 60.06 311 ARG A N 1
ATOM 2434 C CA . ARG A 1 311 ? -34.269 0.166 15.461 1.00 60.06 311 ARG A CA 1
ATOM 2435 C C . ARG A 1 311 ? -33.178 0.877 16.248 1.00 60.06 311 ARG A C 1
ATOM 2437 O O . ARG A 1 311 ? -33.343 2.044 16.587 1.00 60.06 311 ARG A O 1
ATOM 2444 N N . LEU A 1 312 ? -32.121 0.149 16.584 1.00 66.44 312 LEU A N 1
ATOM 2445 C CA . LEU A 1 312 ? -30.968 0.691 17.293 1.00 66.44 312 LEU A CA 1
ATOM 2446 C C . LEU A 1 312 ? -29.934 1.161 16.272 1.00 66.44 312 LEU A C 1
ATOM 2448 O O . LEU A 1 312 ? -29.687 0.462 15.288 1.00 66.44 312 LEU A O 1
ATOM 2452 N N . ASP A 1 313 ? -29.362 2.332 16.529 1.00 61.84 313 ASP A N 1
ATOM 2453 C CA . ASP A 1 313 ? -28.108 2.756 15.917 1.00 61.84 313 ASP A CA 1
ATOM 2454 C C . ASP A 1 313 ? -26.991 2.497 16.931 1.00 61.84 313 ASP A C 1
ATOM 2456 O O . ASP A 1 313 ? -27.174 2.760 18.126 1.00 61.84 313 ASP A O 1
ATOM 2460 N N . VAL A 1 314 ? -25.887 1.899 16.485 1.00 67.19 314 VAL A N 1
ATOM 2461 C CA . VAL A 1 314 ? -24.758 1.548 17.355 1.00 67.19 314 VAL A CA 1
ATOM 2462 C C . VAL A 1 314 ? -23.517 2.238 16.831 1.00 67.19 314 VAL A C 1
ATOM 2464 O O . VAL A 1 314 ? -22.901 1.811 15.849 1.00 67.19 314 VAL A O 1
ATOM 2467 N N . ASP A 1 315 ? -23.145 3.283 17.553 1.00 68.62 315 ASP A N 1
ATOM 2468 C CA . ASP A 1 315 ? -21.991 4.103 17.252 1.00 68.62 315 ASP A CA 1
ATOM 2469 C C . ASP A 1 315 ? -20.783 3.688 18.099 1.00 68.62 315 ASP A C 1
ATOM 2471 O O . ASP A 1 315 ? -20.885 3.321 19.274 1.00 68.62 315 ASP A O 1
ATOM 2475 N N . GLY A 1 316 ? -19.604 3.769 17.491 1.00 64.25 316 GLY A N 1
ATOM 2476 C CA . GLY A 1 316 ? -18.330 3.758 18.190 1.00 64.25 316 GLY A CA 1
ATOM 2477 C C . GLY A 1 316 ? -18.142 5.027 19.021 1.00 64.25 316 GLY A C 1
ATOM 2478 O O . GLY A 1 316 ? -18.939 5.962 18.965 1.00 64.25 316 GLY A O 1
ATOM 2479 N N . LYS A 1 317 ? -17.040 5.084 19.772 1.00 61.53 317 LYS A N 1
ATOM 2480 C CA . LYS A 1 317 ? -16.744 6.173 20.720 1.00 61.53 317 LYS A CA 1
ATOM 2481 C C . LYS A 1 317 ? -16.822 7.583 20.108 1.00 61.53 317 LYS A C 1
ATOM 2483 O O . LYS A 1 317 ? -17.220 8.510 20.807 1.00 61.53 317 LYS A O 1
ATOM 2488 N N . ASP A 1 318 ? -16.517 7.710 18.818 1.00 60.47 318 ASP A N 1
ATOM 2489 C CA . ASP A 1 318 ? -16.496 8.987 18.094 1.00 60.47 318 ASP A CA 1
ATOM 2490 C C . ASP A 1 318 ? -17.692 9.160 17.130 1.00 60.47 318 ASP A C 1
ATOM 2492 O O . ASP A 1 318 ? -17.659 10.014 16.248 1.00 60.47 318 ASP A O 1
ATOM 2496 N N . GLY A 1 319 ? -18.757 8.356 17.262 1.00 61.94 319 GLY A N 1
ATOM 2497 C CA . GLY A 1 319 ? -19.965 8.480 16.430 1.00 61.94 319 GLY A CA 1
ATOM 2498 C C . GLY A 1 319 ? -19.933 7.718 15.097 1.00 61.94 319 GLY A C 1
ATOM 2499 O O . GLY A 1 319 ? -20.813 7.906 14.265 1.00 61.94 319 GLY A O 1
ATOM 2500 N N . ALA A 1 320 ? -18.915 6.888 14.850 1.00 67.69 320 ALA A N 1
ATOM 2501 C CA . ALA A 1 320 ? -18.807 6.101 13.620 1.00 67.69 320 ALA A CA 1
ATOM 2502 C C . ALA A 1 320 ? -19.512 4.745 13.734 1.00 67.69 320 ALA A C 1
ATOM 2504 O O . ALA A 1 320 ? -19.420 4.088 14.769 1.00 67.69 320 ALA A O 1
ATOM 2505 N N . ALA A 1 321 ? -20.117 4.272 12.644 1.00 69.62 321 ALA A N 1
ATOM 2506 C CA . ALA A 1 321 ? -20.815 2.988 12.624 1.00 69.62 321 ALA A CA 1
ATOM 2507 C C . ALA A 1 321 ? -19.903 1.807 13.024 1.00 69.62 321 ALA A C 1
ATOM 2509 O O . ALA A 1 321 ? -18.806 1.632 12.471 1.00 69.62 321 ALA A O 1
ATOM 2510 N N . VAL A 1 322 ? -20.389 0.962 13.940 1.00 76.88 322 VAL A N 1
ATOM 2511 C CA . VAL A 1 322 ? -19.725 -0.288 14.350 1.00 76.88 322 VAL A CA 1
ATOM 2512 C C . VAL A 1 322 ? -20.058 -1.411 13.370 1.00 76.88 322 VAL A C 1
ATOM 2514 O O . VAL A 1 322 ? -21.219 -1.639 13.035 1.00 76.88 322 VAL A O 1
ATOM 2517 N N . ALA A 1 323 ? -19.044 -2.145 12.910 1.00 79.94 323 ALA A N 1
ATOM 2518 C CA . ALA A 1 323 ? -19.232 -3.224 11.945 1.00 79.94 323 ALA A CA 1
ATOM 2519 C C . ALA A 1 323 ? -19.091 -4.626 12.524 1.00 79.94 323 ALA A C 1
ATOM 2521 O O . ALA A 1 323 ? -18.297 -4.870 13.432 1.00 79.94 323 ALA A O 1
ATOM 2522 N N . GLY A 1 324 ? -19.822 -5.556 11.905 1.00 73.69 324 GLY A N 1
ATOM 2523 C CA . GLY A 1 324 ? -19.802 -6.972 12.260 1.00 73.69 324 GLY A CA 1
ATOM 2524 C C . GLY A 1 324 ? -20.770 -7.355 13.373 1.00 73.69 324 GLY A C 1
ATOM 2525 O O . GLY A 1 324 ? -20.663 -8.473 13.856 1.00 73.69 324 GLY A O 1
ATOM 2526 N N . LEU A 1 325 ? -21.696 -6.463 13.752 1.00 74.25 325 LEU A N 1
ATOM 2527 C CA . LEU A 1 325 ? -22.687 -6.767 14.777 1.00 74.25 325 LEU A CA 1
ATOM 2528 C C . LEU A 1 325 ? -23.690 -7.823 14.299 1.00 74.25 325 LEU A C 1
ATOM 2530 O O . LEU A 1 325 ? -24.268 -7.694 13.215 1.00 74.25 325 LEU A O 1
ATOM 2534 N N . THR A 1 326 ? -23.931 -8.843 15.117 1.00 68.38 326 THR A N 1
ATOM 2535 C CA . THR A 1 326 ? -24.929 -9.893 14.860 1.00 68.38 326 THR A CA 1
ATOM 2536 C C . THR A 1 326 ? -26.102 -9.811 15.837 1.00 68.38 326 THR A C 1
ATOM 2538 O O . THR A 1 326 ? -26.021 -9.186 16.889 1.00 68.38 326 THR A O 1
ATOM 2541 N N . LYS A 1 327 ? -27.237 -10.442 15.502 1.00 62.53 327 LYS A N 1
ATOM 2542 C CA . LYS A 1 327 ? -28.452 -10.399 16.342 1.00 62.53 327 LYS A CA 1
ATOM 2543 C C . LYS A 1 327 ? -28.227 -10.924 17.770 1.00 62.53 327 LYS A C 1
ATOM 2545 O O . LYS A 1 327 ? -28.876 -10.441 18.689 1.00 62.53 327 LYS A O 1
ATOM 2550 N N . ASP A 1 328 ? -27.332 -11.897 17.940 1.00 69.75 328 ASP A N 1
ATOM 2551 C CA . ASP A 1 328 ? -27.121 -12.598 19.211 1.00 69.75 328 ASP A CA 1
ATOM 2552 C C . ASP A 1 328 ? -26.212 -11.791 20.161 1.00 69.75 328 ASP A C 1
ATOM 2554 O O . ASP A 1 328 ? -26.073 -12.132 21.332 1.00 69.75 328 ASP A O 1
ATOM 2558 N N . GLU A 1 329 ? -25.640 -10.681 19.682 1.00 68.00 329 GLU A N 1
ATOM 2559 C CA . GLU A 1 329 ? -24.849 -9.731 20.477 1.00 68.00 329 GLU A CA 1
ATOM 2560 C C . GLU A 1 329 ? -25.718 -8.692 21.199 1.00 68.00 329 GLU A C 1
ATOM 2562 O O . GLU A 1 329 ? -25.223 -7.921 22.022 1.00 68.00 329 GLU A O 1
ATOM 2567 N N . PHE A 1 330 ? -27.026 -8.686 20.934 1.00 67.69 330 PHE A N 1
ATOM 2568 C CA . PHE A 1 330 ? -27.990 -7.838 21.622 1.00 67.69 330 PHE A CA 1
ATOM 2569 C C . PHE A 1 330 ? -28.775 -8.675 22.628 1.00 67.69 330 PHE A C 1
ATOM 2571 O O . PHE A 1 330 ? -29.582 -9.527 22.259 1.00 67.69 330 PHE A O 1
ATOM 2578 N N . THR A 1 331 ? -28.585 -8.402 23.919 1.00 60.34 331 THR A N 1
ATOM 2579 C CA . THR A 1 331 ? -29.463 -8.964 24.952 1.00 60.34 331 THR A CA 1
ATOM 2580 C C . THR A 1 331 ? -30.626 -8.009 25.190 1.00 60.34 331 THR A C 1
ATOM 2582 O O . THR A 1 331 ? -30.424 -6.886 25.647 1.00 60.34 331 THR A O 1
ATOM 2585 N N . VAL A 1 332 ? -31.846 -8.455 24.889 1.00 57.09 332 VAL A N 1
ATOM 2586 C CA . VAL A 1 332 ? -33.076 -7.749 25.272 1.00 57.09 332 VAL A CA 1
ATOM 2587 C C . VAL A 1 332 ? -33.511 -8.295 26.632 1.00 57.09 332 VAL A C 1
ATOM 2589 O O . VAL A 1 332 ? -33.991 -9.426 26.708 1.00 57.09 332 VAL A O 1
ATOM 2592 N N . THR A 1 333 ? -33.277 -7.531 27.700 1.00 55.50 333 THR A N 1
ATOM 2593 C CA . THR A 1 333 ? -33.691 -7.877 29.074 1.00 55.50 333 THR A CA 1
ATOM 2594 C C . THR A 1 333 ? -34.957 -7.165 29.496 1.00 55.50 333 THR A C 1
ATOM 2596 O O . THR A 1 333 ? -35.022 -5.940 29.245 1.00 55.50 333 THR A O 1
#

Nearest PDB structures (foldseek):
  1nqj-assembly2_B  TM=6.741E-01  e=2.942E-04  Hathewaya histolytica
  7rrm-assembly2_B-2  TM=7.216E-01  e=3.496E-03  Homo sapiens
  5azw-assembly1_B  TM=5.861E-01  e=7.977E-03  Homo sapiens
  4lo7-assembly3_E  TM=5.367E-01  e=9.479E-02  Clostridium botulinum
  7b2q-assembly1_B  TM=2.200E-01  e=9.479E-02  Homo sapiens

pLDDT: mean 87.09, std 13.39, range [47.62, 98.75]

Solvent-accessible surface area (backbone atoms only — not comparable to full-atom values): 17958 Å² total; per-residue (Å²): 138,87,60,67,63,65,53,48,40,51,49,52,27,55,51,40,51,58,54,46,48,75,37,27,84,72,68,52,62,21,48,58,50,35,1,38,25,44,40,44,34,34,37,64,35,69,74,43,41,76,37,72,87,47,72,52,45,56,40,46,48,46,43,37,44,28,40,81,53,36,40,32,38,42,60,69,41,13,55,58,19,22,60,58,44,45,45,51,24,60,75,49,35,60,79,87,63,68,50,72,29,51,51,105,83,27,56,71,8,54,62,46,51,50,47,30,44,60,39,22,47,78,39,49,92,34,70,63,57,20,47,34,53,38,35,39,74,75,72,51,41,53,70,61,48,51,46,36,47,59,48,15,59,56,36,38,73,17,70,45,86,52,72,66,26,40,72,57,44,63,67,69,63,67,49,95,56,57,39,66,54,52,73,41,70,67,80,53,74,75,42,72,48,70,52,74,37,29,27,44,15,39,52,49,40,31,29,53,63,25,42,75,35,60,19,41,34,42,38,39,36,30,82,86,37,71,31,37,40,32,43,38,33,26,38,95,74,25,52,70,49,75,50,74,45,84,34,36,59,50,60,49,26,37,62,15,55,81,25,48,30,37,33,41,38,45,31,30,54,90,48,67,46,57,32,39,45,30,37,33,60,52,79,72,67,80,84,79,80,68,61,82,67,94,69,64,77,90,62,43,49,97,90,47,62,90,51,68,90,80,85,83,80,59,36,30,98,87,69,31,67,52,42,83,81,55,79,87,78,59,84,90,128

Radius of gyration: 24.11 Å; Cα contacts (8 Å, |Δi|>4): 641; chains: 1; bounding box: 88×39×55 Å

Secondary structure (DSSP, 8-state):
---HHHHHHHHHHHHHHHHHHHH-TT--TTTTTTHHHHHHHHHT-HHHHT-SSSTHHHHHHHHHH-HHHHTS-GGG-GGGGHHHHHHHHHHT-SS---S-S-BTTB--SHHHHHHHHHHHTTSTT-HHHHHHHHHHHTT--HHHHHHHHHHHHHHGGG--SSGGGS-S-HHHHHS----SSEEE-S-PPPEEE--EE-TTEEEEEEESS-TTSSEEEEEEE-TTS-EEEEEEEEETTEEEEEEEEEESEEEEEEE-TT-SEEEEEEEESS--EE-EEEEEEE--------TTSSS----SBTTBTT--------B-TTSPBEES--GGG----

Sequence (333 aa):
NNDALQKRLLAYHEMNHLVQIEYDTSWTAGLYGEGLPRTIEDRVDTALDADTGHLFIPEVNDVIGTDNIRNKDLATLSYRTVLWWTWVMDQYRQGAGIDPPVTATNDVGWDALRDFYLEIATQPDDELGALSDTISSLGGSFRDDFIDYTLALYAYKFNPTDPRLGFLDAEINATAGLSGHTVISGAGAWTTDSPDMDPRSSRYWEFSPANQGDYVSFTFDGRGKPYGFSVMTVDGGNLDRRWTSYSDTFTRTVRSADLDRVVGVVSAFDQTGLVDVSYGYVQPAINIKDPTSSAFEMVGMADDPRSFLVRLDVDGKDGAAVAGLTKDEFTVT

Organism: NCBI:txid412755

Mean predicted aligned error: 8.09 Å